Protein AF-A0A1N7F2N9-F1 (afdb_monomer_lite)

Sequence (317 aa):
MFDFFKKKSVCADMELYQKIQTDGLEYTAAKLAFSLIQKDLRDYEMAYLFVLQELDGASYGDEKSRDFVKNSGIDYSEYGGAMINDMPDEVERASLFLIKLSMGLQPLQDLIANLRLLILNEIMIFYKIGKYKSRTLDKDGLLDNIEPLSILNIVEIVQPWSFSSIFDNLNKITEKLPKNYNALMPILYATRFTYAGLYNQGRIGWDLYNSVYKDHFMPVMINIGNRISRTEQVYFQEKSNDLALEFLKECDPLINKSVVTAMVLSAKNKFSLQEAIGEDLIVTSYLSVCYYARFGYSGTENTSSVRDNFIKMLKVI

Foldseek 3Di:
DDDPDDPDPDFQQNVLVVCCVQQPLLLSLLVLLVVLCVPQVVDLVLLVLLLLAQLCVLCPPDPVSVVLSVQQQDDCVSRNVSPDPDDDVSSVVSVVVLVVVLNRGPPPVVSSSSSSSSNSVSSCLFSCHGPSPDDPDDPDDDDPDDPPPPPVVLPPDDDADDLVRVQVSLVVDQVVDDPDLLVQQLSLLLNLLSLLLCQLLVNDALVVSVCSVPVPNVVSLVVVPVVDDPVVSVVSNVVSNVSNQVVVCVNGVLDDPQLSVLSNLCSVVRHHNDVLVDPVDRPVDSCVSSSCSVRPDRDDDDRPVSNVVVVVSVVVD

Organism: NCBI:txid1122245

pLDDT: mean 70.8, std 20.94, range [28.36, 96.75]

Structure (mmCIF, N/CA/C/O backbone):
data_AF-A0A1N7F2N9-F1
#
_entry.id   AF-A0A1N7F2N9-F1
#
loop_
_atom_site.group_PDB
_atom_site.id
_atom_site.type_symbol
_atom_site.label_atom_id
_atom_site.label_alt_id
_atom_site.label_comp_id
_atom_site.label_asym_id
_atom_site.label_entity_id
_atom_site.label_seq_id
_atom_site.pdbx_PDB_ins_code
_atom_site.Cartn_x
_atom_site.Cartn_y
_atom_site.Cartn_z
_atom_site.occupancy
_atom_site.B_iso_or_equiv
_atom_site.auth_seq_id
_atom_site.auth_comp_id
_atom_site.auth_asym_id
_atom_site.auth_atom_id
_atom_site.pdbx_PDB_model_num
ATOM 1 N N . MET A 1 1 ? 41.106 32.339 -10.275 1.00 38.75 1 MET A N 1
ATOM 2 C CA . MET A 1 1 ? 39.708 32.808 -10.227 1.00 38.75 1 MET A CA 1
ATOM 3 C C . MET A 1 1 ? 38.981 32.176 -11.398 1.00 38.75 1 MET A C 1
ATOM 5 O O . MET A 1 1 ? 39.073 32.750 -12.458 1.00 38.75 1 MET A O 1
ATOM 9 N N . PHE A 1 2 ? 38.389 30.989 -11.235 1.00 40.66 2 PHE A N 1
ATOM 10 C CA . PHE A 1 2 ? 37.324 30.436 -12.093 1.00 40.66 2 PHE A CA 1
ATOM 11 C C . PHE A 1 2 ? 36.795 29.174 -11.401 1.00 40.66 2 PHE A C 1
ATOM 13 O O . PHE A 1 2 ? 37.243 28.066 -11.684 1.00 40.66 2 PHE A O 1
ATOM 20 N N . ASP A 1 3 ? 35.882 29.362 -10.447 1.00 34.34 3 ASP A N 1
ATOM 21 C CA . ASP A 1 3 ? 35.057 28.258 -9.965 1.00 34.34 3 ASP A CA 1
ATOM 22 C C . ASP A 1 3 ? 34.000 27.958 -11.028 1.00 34.34 3 ASP A C 1
ATOM 24 O O . ASP A 1 3 ? 33.110 28.760 -11.322 1.00 34.34 3 ASP A O 1
ATOM 28 N N . PHE A 1 4 ? 34.158 26.791 -11.644 1.00 38.00 4 PHE A N 1
ATOM 29 C CA . PHE A 1 4 ? 33.204 26.173 -12.547 1.00 38.00 4 PHE A CA 1
ATOM 30 C C . PHE A 1 4 ? 31.910 25.885 -11.780 1.00 38.00 4 PHE A C 1
ATOM 32 O O . PHE A 1 4 ? 31.799 24.895 -11.056 1.00 38.00 4 PHE A O 1
ATOM 39 N N . PHE A 1 5 ? 30.904 26.737 -11.961 1.00 44.88 5 PHE A N 1
ATOM 40 C CA . PHE A 1 5 ? 29.541 26.442 -11.540 1.00 44.88 5 PHE A CA 1
ATOM 41 C C . PHE A 1 5 ? 29.075 25.142 -12.214 1.00 44.88 5 PHE A C 1
ATOM 43 O O . PHE A 1 5 ? 28.808 25.103 -13.417 1.00 44.88 5 PHE A O 1
ATOM 50 N N . LYS A 1 6 ? 28.982 24.063 -11.427 1.00 40.97 6 LYS A N 1
ATOM 51 C CA . LYS A 1 6 ? 28.325 22.806 -11.805 1.00 40.97 6 LYS A CA 1
ATOM 52 C C . LYS A 1 6 ? 26.899 23.126 -12.270 1.00 40.97 6 LYS A C 1
ATOM 54 O O . LYS A 1 6 ? 26.036 23.436 -11.450 1.00 40.97 6 LYS A O 1
ATOM 59 N N . LYS A 1 7 ? 26.639 23.053 -13.580 1.00 44.19 7 LYS A N 1
ATOM 60 C CA . LYS A 1 7 ? 25.276 23.040 -14.133 1.00 44.19 7 LYS A CA 1
ATOM 61 C C . LYS A 1 7 ? 24.516 21.895 -13.455 1.00 44.19 7 LYS A C 1
ATOM 63 O O . LYS A 1 7 ? 24.899 20.738 -13.611 1.00 44.19 7 LYS A O 1
ATOM 68 N N . LYS A 1 8 ? 23.450 22.206 -12.708 1.00 50.34 8 LYS A N 1
ATOM 69 C CA . LYS A 1 8 ? 22.442 21.209 -12.317 1.00 50.34 8 LYS A CA 1
ATOM 70 C C . LYS A 1 8 ? 21.989 20.526 -13.610 1.00 50.34 8 LYS A C 1
ATOM 72 O O . LYS A 1 8 ? 21.541 21.210 -14.524 1.00 50.34 8 LYS A O 1
ATOM 77 N N . SER A 1 9 ? 22.183 19.217 -13.708 1.00 55.56 9 SER A N 1
ATOM 78 C CA . SER A 1 9 ? 21.676 18.405 -14.813 1.00 55.56 9 SER A CA 1
ATOM 79 C C . SER A 1 9 ? 20.151 18.549 -14.852 1.00 55.56 9 SER A C 1
ATOM 81 O O . SER A 1 9 ? 19.468 18.011 -13.984 1.00 55.56 9 SER A O 1
ATOM 83 N N . VAL A 1 10 ? 19.636 19.324 -15.806 1.00 71.00 10 VAL A N 1
ATOM 84 C CA . VAL A 1 10 ? 18.197 19.521 -16.021 1.00 71.00 10 VAL A CA 1
ATOM 85 C C . VAL A 1 10 ? 17.694 18.330 -16.839 1.00 71.00 10 VAL A C 1
ATOM 87 O O . VAL A 1 10 ? 18.183 18.122 -17.948 1.00 71.00 10 VAL A O 1
ATOM 90 N N . CYS A 1 11 ? 16.785 17.525 -16.285 1.00 81.12 11 CYS A N 1
ATOM 91 C CA . CYS A 1 11 ? 16.135 16.435 -17.016 1.00 81.12 11 CYS A CA 1
ATOM 92 C C . CYS A 1 11 ? 14.954 16.945 -17.857 1.00 81.12 11 CYS A C 1
ATOM 94 O O . CYS A 1 11 ? 14.506 18.076 -17.676 1.00 81.12 11 CYS A O 1
ATOM 96 N N . ALA A 1 12 ? 14.467 16.133 -18.799 1.00 84.19 12 ALA A N 1
ATOM 97 C CA . ALA A 1 12 ? 13.428 16.544 -19.747 1.00 84.19 12 ALA A CA 1
ATOM 98 C C . ALA A 1 12 ? 12.045 16.706 -19.089 1.00 84.19 12 ALA A C 1
ATOM 100 O O . ALA A 1 12 ? 11.337 17.674 -19.360 1.00 84.19 12 ALA A O 1
ATOM 101 N N . ASP A 1 13 ? 11.680 15.792 -18.194 1.00 87.56 13 ASP A N 1
ATOM 102 C CA . ASP A 1 13 ? 10.440 15.836 -17.425 1.00 87.56 13 ASP A CA 1
ATOM 103 C C . ASP A 1 13 ? 10.687 16.514 -16.073 1.00 87.56 13 ASP A C 1
ATOM 105 O O . ASP A 1 13 ? 10.896 15.886 -15.029 1.00 87.56 13 ASP A O 1
ATOM 109 N N . MET A 1 14 ? 10.727 17.846 -16.118 1.00 87.06 14 MET A N 1
ATOM 110 C CA . MET A 1 14 ? 10.926 18.671 -14.929 1.00 87.06 14 MET A CA 1
ATOM 111 C C . MET A 1 14 ? 9.756 18.584 -13.948 1.00 87.06 14 MET A C 1
ATOM 113 O O . MET A 1 14 ? 9.974 18.770 -12.752 1.00 87.06 14 MET A O 1
ATOM 117 N N . GLU A 1 15 ? 8.544 18.286 -14.420 1.00 85.62 15 GLU A N 1
ATOM 118 C CA . GLU A 1 15 ? 7.369 18.153 -13.559 1.00 85.62 15 GLU A CA 1
ATOM 119 C C . GLU A 1 15 ? 7.463 16.880 -12.713 1.00 85.62 15 GLU A C 1
ATOM 121 O O . GLU A 1 15 ? 7.334 16.939 -11.488 1.00 85.62 15 GLU A O 1
ATOM 126 N N . LEU A 1 16 ? 7.762 15.736 -13.338 1.00 84.38 16 LEU A N 1
ATOM 127 C CA . LEU A 1 16 ? 7.990 14.483 -12.624 1.00 84.38 16 LEU A CA 1
ATOM 128 C C . LEU A 1 16 ? 9.173 14.603 -11.661 1.00 84.38 16 LEU A C 1
ATOM 130 O O . LEU A 1 16 ? 9.083 14.161 -10.517 1.00 84.38 16 LEU A O 1
ATOM 134 N N . TYR A 1 17 ? 10.264 15.241 -12.085 1.00 86.94 17 TYR A N 1
ATOM 135 C CA . TYR A 1 17 ? 11.413 15.463 -11.214 1.00 86.94 17 TYR A CA 1
ATOM 136 C C . TYR A 1 17 ? 11.061 16.318 -9.993 1.00 86.94 17 TYR A C 1
ATOM 138 O O . TYR A 1 17 ? 11.406 15.950 -8.871 1.00 86.94 17 TYR A O 1
ATOM 146 N N . GLN A 1 18 ? 10.338 17.427 -10.175 1.00 80.00 18 GLN A N 1
ATOM 147 C CA . GLN A 1 18 ? 9.876 18.254 -9.057 1.00 80.00 18 GLN A CA 1
ATOM 148 C C . GLN A 1 18 ? 8.923 17.490 -8.137 1.00 80.00 18 GLN A C 1
ATOM 150 O O . GLN A 1 18 ? 9.050 17.616 -6.920 1.00 80.00 18 GLN A O 1
ATOM 155 N N . LYS A 1 19 ? 8.033 16.653 -8.684 1.00 70.12 19 LYS A N 1
ATOM 156 C CA . LYS A 1 19 ? 7.171 15.772 -7.884 1.00 70.12 19 LYS A CA 1
ATOM 157 C C . LYS A 1 19 ? 7.990 14.795 -7.051 1.00 70.12 19 LYS A C 1
ATOM 159 O O . LYS A 1 19 ? 7.770 14.714 -5.856 1.00 70.12 19 LYS A O 1
ATOM 164 N N . ILE A 1 20 ? 9.010 14.156 -7.620 1.00 76.19 20 ILE A N 1
ATOM 165 C CA . ILE A 1 20 ? 9.899 13.260 -6.864 1.00 76.19 20 ILE A CA 1
ATOM 166 C C . ILE A 1 20 ? 10.646 14.005 -5.748 1.00 76.19 20 ILE A C 1
ATOM 168 O O . ILE A 1 20 ? 10.771 13.489 -4.640 1.00 76.19 20 ILE A O 1
ATOM 172 N N . GLN A 1 21 ? 11.139 15.218 -6.016 1.00 77.62 21 GLN A N 1
ATOM 173 C CA . GLN A 1 21 ? 11.810 16.039 -5.000 1.00 77.62 21 GLN A CA 1
ATOM 174 C C . GLN A 1 21 ? 10.861 16.486 -3.880 1.00 77.62 21 GLN A C 1
ATOM 176 O O . GLN A 1 21 ? 11.297 16.652 -2.743 1.00 77.62 21 GLN A O 1
ATOM 181 N N . THR A 1 22 ? 9.588 16.706 -4.207 1.00 60.66 22 THR A N 1
ATOM 182 C CA . THR A 1 22 ? 8.576 17.208 -3.269 1.00 60.66 22 THR A CA 1
ATOM 183 C C . THR A 1 22 ? 7.965 16.077 -2.450 1.00 60.66 22 THR A C 1
ATOM 185 O O . THR A 1 22 ? 7.847 16.204 -1.233 1.00 60.66 22 THR A O 1
ATOM 188 N N . ASP A 1 23 ? 7.628 14.973 -3.114 1.00 58.41 23 ASP A N 1
ATOM 189 C CA . ASP A 1 23 ? 6.851 13.868 -2.555 1.00 58.41 23 ASP A CA 1
ATOM 190 C C . ASP A 1 23 ? 7.697 12.718 -2.031 1.00 58.41 23 ASP A C 1
ATOM 192 O O . ASP A 1 23 ? 7.222 11.867 -1.281 1.00 58.41 23 ASP A O 1
ATOM 196 N N . GLY A 1 24 ? 8.970 12.696 -2.400 1.00 64.19 24 GLY A N 1
ATOM 197 C CA . GLY A 1 24 ? 9.837 11.570 -2.131 1.00 64.19 24 GLY A CA 1
ATOM 198 C C . GLY A 1 24 ? 9.693 10.475 -3.182 1.00 64.19 24 GLY A C 1
ATOM 199 O O . GLY A 1 24 ? 8.705 10.345 -3.921 1.00 64.19 24 GLY A O 1
ATOM 200 N N . LEU A 1 25 ? 10.752 9.681 -3.268 1.00 73.94 25 LEU A N 1
ATOM 201 C CA . LEU A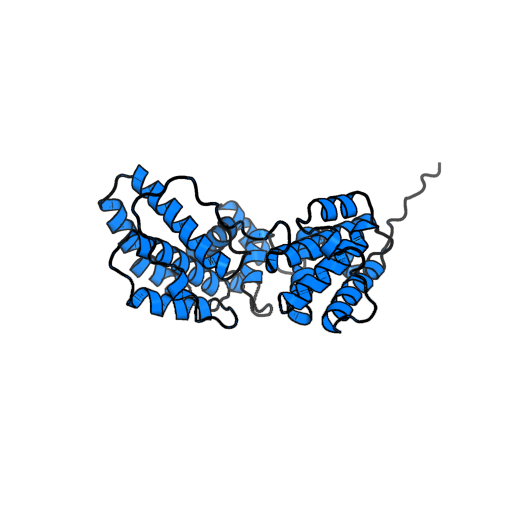 1 25 ? 10.923 8.694 -4.319 1.00 73.94 25 LEU A CA 1
ATOM 202 C C . LEU A 1 25 ? 9.986 7.500 -4.128 1.00 73.94 25 LEU A C 1
ATOM 204 O O . LEU A 1 25 ? 9.358 7.052 -5.082 1.00 73.94 25 LEU A O 1
ATOM 208 N N . GLU A 1 26 ? 9.860 7.028 -2.891 1.00 65.38 26 GLU A N 1
ATOM 209 C CA . GLU A 1 26 ? 9.034 5.891 -2.489 1.00 65.38 26 GLU A CA 1
ATOM 210 C C . GLU A 1 26 ? 7.553 6.168 -2.738 1.00 65.38 26 GLU A C 1
ATOM 212 O O . GLU A 1 26 ? 6.843 5.329 -3.293 1.00 65.38 26 GLU A O 1
ATOM 217 N N . TYR A 1 27 ? 7.097 7.375 -2.390 1.00 58.03 27 TYR A N 1
ATOM 218 C CA . TYR A 1 27 ? 5.740 7.812 -2.689 1.00 58.03 27 TYR A CA 1
ATOM 219 C C . TYR A 1 27 ? 5.519 7.809 -4.201 1.00 58.03 27 TYR A C 1
ATOM 221 O O . TYR A 1 27 ? 4.653 7.090 -4.698 1.00 58.03 27 TYR A O 1
ATOM 229 N N . THR A 1 28 ? 6.352 8.528 -4.954 1.00 71.56 28 THR A N 1
ATOM 230 C CA . THR A 1 28 ? 6.217 8.611 -6.415 1.00 71.56 28 THR A CA 1
ATOM 231 C C . THR A 1 28 ? 6.180 7.217 -7.054 1.00 71.56 28 THR A C 1
ATOM 233 O O . THR A 1 28 ? 5.300 6.942 -7.872 1.00 71.56 28 THR A O 1
ATOM 236 N N . ALA A 1 29 ? 7.065 6.311 -6.631 1.00 72.00 29 ALA A N 1
ATOM 237 C CA . ALA A 1 29 ? 7.113 4.933 -7.107 1.00 72.00 29 ALA A CA 1
ATOM 238 C C . ALA A 1 29 ? 5.794 4.183 -6.883 1.00 72.00 29 ALA A C 1
ATOM 240 O O . ALA A 1 29 ? 5.230 3.628 -7.823 1.00 72.00 29 ALA A O 1
ATOM 241 N N . ALA A 1 30 ? 5.250 4.226 -5.668 1.00 62.78 30 ALA A N 1
ATOM 242 C CA . ALA A 1 30 ? 3.990 3.567 -5.343 1.00 62.78 30 ALA A CA 1
ATOM 243 C C . ALA A 1 30 ? 2.798 4.121 -6.149 1.00 62.78 30 ALA A C 1
ATOM 245 O O . ALA A 1 30 ? 1.941 3.355 -6.593 1.00 62.78 30 ALA A O 1
ATOM 246 N N . LYS A 1 31 ? 2.755 5.433 -6.421 1.00 67.56 31 LYS A N 1
ATOM 247 C CA . LYS A 1 31 ? 1.702 6.038 -7.261 1.00 67.56 31 LYS A CA 1
ATOM 248 C C . LYS A 1 31 ? 1.765 5.542 -8.704 1.00 67.56 31 LYS A C 1
ATOM 250 O O . LYS A 1 31 ? 0.735 5.279 -9.325 1.00 67.56 31 LYS A O 1
ATOM 255 N N . LEU A 1 32 ? 2.976 5.436 -9.241 1.00 78.88 32 LEU A N 1
ATOM 256 C CA . LEU A 1 32 ? 3.215 4.964 -10.601 1.00 78.88 32 LEU A CA 1
ATOM 257 C C . LEU A 1 32 ? 2.914 3.465 -10.723 1.00 78.88 32 LEU A C 1
ATOM 259 O O . LEU A 1 32 ? 2.214 3.071 -11.653 1.00 78.88 32 LEU A O 1
ATOM 263 N N . ALA A 1 33 ? 3.338 2.661 -9.742 1.00 74.12 33 ALA A N 1
ATOM 264 C CA . ALA A 1 33 ? 2.981 1.248 -9.626 1.00 74.12 33 ALA A CA 1
ATOM 265 C C . ALA A 1 33 ? 1.461 1.052 -9.610 1.00 74.12 33 ALA A C 1
ATOM 267 O O . ALA A 1 33 ? 0.926 0.274 -10.395 1.00 74.12 33 ALA A O 1
ATOM 268 N N . PHE A 1 34 ? 0.740 1.823 -8.792 1.00 68.88 34 PHE A N 1
ATOM 269 C CA . PHE A 1 34 ? -0.719 1.764 -8.755 1.00 68.88 34 PHE A CA 1
ATOM 270 C C . PHE A 1 34 ? -1.358 2.118 -10.105 1.00 68.88 34 PHE A C 1
ATOM 272 O O . PHE A 1 34 ? -2.299 1.453 -10.537 1.00 68.88 34 PHE A O 1
ATOM 279 N N . SER A 1 35 ? -0.833 3.127 -10.812 1.00 73.50 35 SER A N 1
ATOM 280 C CA . SER A 1 35 ? -1.315 3.455 -12.160 1.00 73.50 35 SER A CA 1
ATOM 281 C C . SER A 1 35 ? -1.116 2.299 -13.143 1.00 73.50 35 SER A C 1
ATOM 283 O O . SER A 1 35 ? -1.985 2.097 -13.988 1.00 73.50 35 SER A O 1
ATOM 285 N N . LEU A 1 36 ? 0.002 1.572 -13.063 1.00 76.44 36 LEU A N 1
ATOM 286 C CA . LEU A 1 36 ? 0.259 0.399 -13.905 1.00 76.44 36 LEU A CA 1
ATOM 287 C C . LEU A 1 36 ? -0.709 -0.742 -13.579 1.00 76.44 36 LEU A C 1
ATOM 289 O O . LEU A 1 36 ? -1.327 -1.291 -14.486 1.00 76.44 36 LEU A O 1
ATOM 293 N N . ILE A 1 37 ? -0.915 -1.028 -12.291 1.00 77.12 37 ILE A N 1
ATOM 294 C CA . ILE A 1 37 ? -1.843 -2.064 -11.806 1.00 77.12 37 ILE A CA 1
ATOM 295 C C . ILE A 1 37 ? -3.273 -1.811 -12.301 1.00 77.12 37 ILE A C 1
ATOM 297 O O . ILE A 1 37 ? -3.946 -2.716 -12.782 1.00 77.12 37 ILE A O 1
ATOM 301 N N . GLN A 1 38 ? -3.751 -0.569 -12.228 1.00 72.44 38 GLN A N 1
ATOM 302 C CA . GLN A 1 38 ? -5.121 -0.240 -12.638 1.00 72.44 38 GLN A CA 1
ATOM 303 C C . GLN A 1 38 ? -5.333 -0.302 -14.158 1.00 72.44 38 GLN A C 1
ATOM 305 O O . GLN A 1 38 ? -6.433 -0.608 -14.633 1.00 72.44 38 GLN A O 1
ATOM 310 N N . LYS A 1 39 ? -4.306 0.036 -14.940 1.00 75.75 39 LYS A N 1
ATOM 311 C CA . LYS A 1 39 ? -4.441 0.196 -16.392 1.00 75.75 39 LYS A CA 1
ATOM 312 C C . LYS A 1 39 ? -4.116 -1.076 -17.153 1.00 75.75 39 LYS A C 1
ATOM 314 O O . LYS A 1 39 ? -4.939 -1.487 -17.966 1.00 75.75 39 LYS A O 1
ATOM 319 N N . ASP A 1 40 ? -2.970 -1.671 -16.852 1.00 82.69 40 ASP A N 1
ATOM 320 C CA . ASP A 1 40 ? -2.340 -2.683 -17.694 1.00 82.69 40 ASP A CA 1
ATOM 321 C C . ASP A 1 40 ? -2.108 -3.994 -16.926 1.00 82.69 40 ASP A C 1
ATOM 323 O O . ASP A 1 40 ? -2.409 -5.066 -17.432 1.00 82.69 40 ASP A O 1
ATOM 327 N N . LEU A 1 41 ? -1.680 -3.929 -15.662 1.00 84.19 41 LEU A N 1
ATOM 328 C CA . LEU A 1 41 ? -1.341 -5.104 -14.849 1.00 84.19 41 LEU A CA 1
ATOM 329 C C . LEU A 1 41 ? -2.484 -5.462 -13.890 1.00 84.19 41 LEU A C 1
ATOM 331 O O . LEU A 1 41 ? -2.302 -5.398 -12.675 1.00 84.19 41 LEU A O 1
ATOM 335 N N . ARG A 1 42 ? -3.679 -5.754 -14.422 1.00 77.19 42 ARG A N 1
ATOM 336 C CA . ARG A 1 42 ? -4.926 -5.906 -13.635 1.00 77.19 42 ARG A CA 1
ATOM 337 C C . ARG A 1 42 ? -5.091 -7.245 -12.925 1.00 77.19 42 ARG A C 1
ATOM 339 O O . ARG A 1 42 ? -5.908 -7.349 -12.010 1.00 77.19 42 ARG A O 1
ATOM 346 N N . ASP A 1 43 ? -4.354 -8.251 -13.362 1.00 74.38 43 ASP A N 1
ATOM 347 C CA . ASP A 1 43 ? -4.366 -9.583 -12.783 1.00 74.38 43 ASP A CA 1
ATOM 348 C C . ASP A 1 43 ? -2.943 -10.069 -12.494 1.00 74.38 43 ASP A C 1
ATOM 350 O O . ASP A 1 43 ? -1.941 -9.453 -12.874 1.00 74.38 43 ASP A O 1
ATOM 354 N N . TYR A 1 44 ? -2.880 -11.179 -11.760 1.00 84.00 44 TYR A N 1
ATOM 355 C CA . TYR A 1 44 ? -1.625 -11.779 -11.333 1.00 84.00 44 TYR A CA 1
ATOM 356 C C . TYR A 1 44 ? -0.760 -12.217 -12.517 1.00 84.00 44 TYR A C 1
ATOM 358 O O . TYR A 1 44 ? 0.456 -12.095 -12.436 1.00 84.00 44 TYR A O 1
ATOM 366 N N . GLU A 1 45 ? -1.360 -12.720 -13.598 1.00 87.19 45 GLU A N 1
ATOM 367 C CA . GLU A 1 45 ? -0.625 -13.263 -14.741 1.00 87.19 45 GLU A CA 1
ATOM 368 C C . GLU A 1 45 ? 0.138 -12.154 -15.468 1.00 87.19 45 GLU A C 1
ATOM 370 O O . GLU A 1 45 ? 1.359 -12.249 -15.617 1.00 87.19 45 GLU A O 1
ATOM 375 N N . MET A 1 46 ? -0.542 -11.053 -15.807 1.00 90.19 46 MET A N 1
ATOM 376 C CA . MET A 1 46 ? 0.096 -9.896 -16.445 1.00 90.19 46 MET A CA 1
ATOM 377 C C . MET A 1 46 ? 1.162 -9.275 -15.542 1.00 90.19 46 MET A C 1
ATOM 379 O O . MET A 1 46 ? 2.266 -8.962 -15.990 1.00 90.19 46 MET A O 1
ATOM 383 N N . ALA A 1 47 ? 0.863 -9.127 -14.249 1.00 88.12 47 ALA A N 1
ATOM 384 C CA . ALA A 1 47 ? 1.816 -8.580 -13.292 1.00 88.12 47 ALA A CA 1
ATOM 385 C C . ALA A 1 47 ? 3.048 -9.472 -13.112 1.00 88.12 47 ALA A C 1
ATOM 387 O O . ALA A 1 47 ? 4.162 -8.965 -12.996 1.00 88.12 47 ALA A O 1
ATOM 388 N N . TYR A 1 48 ? 2.867 -10.791 -13.097 1.00 93.81 48 TYR A N 1
ATOM 389 C CA . TYR A 1 48 ? 3.958 -11.741 -12.946 1.00 93.81 48 TYR A CA 1
ATOM 390 C C . TYR A 1 48 ? 4.853 -11.763 -14.188 1.00 93.81 48 TYR A C 1
ATOM 392 O O . TYR A 1 48 ? 6.064 -11.626 -14.037 1.00 93.81 48 TYR A O 1
ATOM 400 N N . LEU A 1 49 ? 4.290 -11.804 -15.403 1.00 94.06 49 LEU A N 1
ATOM 401 C CA . LEU A 1 49 ? 5.065 -11.689 -16.648 1.00 94.06 49 LEU A CA 1
ATOM 402 C C . LEU A 1 49 ? 5.871 -10.386 -16.703 1.00 94.06 49 LEU A C 1
ATOM 404 O O . LEU A 1 49 ? 7.068 -10.409 -16.991 1.00 94.06 49 LEU A O 1
ATOM 408 N N . PHE A 1 50 ? 5.241 -9.263 -16.351 1.00 96.00 50 PHE A N 1
ATOM 409 C CA . PHE A 1 50 ? 5.917 -7.973 -16.242 1.00 96.00 50 PHE A CA 1
ATOM 410 C C . PHE A 1 50 ? 7.073 -8.004 -15.229 1.00 96.00 50 PHE A C 1
ATOM 412 O O . PHE A 1 50 ? 8.170 -7.529 -15.521 1.00 96.00 50 PHE A O 1
ATOM 419 N N . VAL A 1 51 ? 6.859 -8.597 -14.048 1.00 96.75 51 VAL A N 1
ATOM 420 C CA . VAL A 1 51 ? 7.906 -8.731 -13.024 1.00 96.75 51 VAL A CA 1
ATOM 421 C C . VAL A 1 51 ? 9.080 -9.558 -13.540 1.00 96.75 51 VAL A C 1
ATOM 423 O O . VAL A 1 51 ? 10.221 -9.155 -13.329 1.00 96.75 51 VAL A O 1
ATOM 426 N N . LEU A 1 52 ? 8.834 -10.679 -14.224 1.00 96.19 52 LEU A N 1
ATOM 427 C CA . LEU A 1 52 ? 9.907 -11.505 -14.783 1.00 96.19 52 LEU A CA 1
ATOM 428 C C . LEU A 1 52 ? 10.752 -10.712 -15.789 1.00 96.19 52 LEU A C 1
ATOM 430 O O . LEU A 1 52 ? 11.976 -10.739 -15.701 1.00 96.19 52 LEU A O 1
ATOM 434 N N . GLN A 1 53 ? 10.126 -9.936 -16.679 1.00 94.38 53 GLN A N 1
ATOM 435 C CA . GLN A 1 53 ? 10.861 -9.087 -17.623 1.00 94.38 53 GLN A CA 1
ATOM 436 C C . GLN A 1 53 ? 11.711 -8.020 -16.939 1.00 94.38 53 GLN A C 1
ATOM 438 O O . GLN A 1 53 ? 12.878 -7.830 -17.283 1.00 94.38 53 GLN A O 1
ATOM 443 N N . GLU A 1 54 ? 11.138 -7.315 -15.966 1.00 95.75 54 GLU A N 1
ATOM 444 C CA . GLU A 1 54 ? 11.866 -6.261 -15.269 1.00 95.75 54 GLU A CA 1
ATOM 445 C C . GLU A 1 54 ? 13.000 -6.835 -14.407 1.00 95.75 54 GLU A C 1
ATOM 447 O O . GLU A 1 54 ? 14.040 -6.190 -14.278 1.00 95.75 54 GLU A O 1
ATOM 452 N N . LEU A 1 55 ? 12.856 -8.054 -13.868 1.00 96.69 55 LEU A N 1
ATOM 453 C CA . LEU A 1 55 ? 13.943 -8.763 -13.185 1.00 96.69 55 LEU A CA 1
ATOM 454 C C . LEU A 1 55 ? 15.044 -9.212 -14.152 1.00 96.69 55 LEU A C 1
ATOM 456 O O . LEU A 1 55 ? 16.219 -9.048 -13.823 1.00 96.69 55 LEU A O 1
ATOM 460 N N . ASP A 1 56 ? 14.689 -9.717 -15.336 1.00 95.31 56 ASP A N 1
ATOM 461 C CA . ASP A 1 56 ? 15.647 -10.065 -16.394 1.00 95.31 56 ASP A CA 1
ATOM 462 C C . ASP A 1 56 ? 16.473 -8.836 -16.785 1.00 95.31 56 ASP A C 1
ATOM 464 O O . ASP A 1 56 ? 17.698 -8.836 -16.666 1.00 95.31 56 ASP A O 1
ATOM 468 N N . GLY A 1 57 ? 15.807 -7.723 -17.105 1.00 92.81 57 GLY A N 1
ATOM 469 C CA . GLY A 1 57 ? 16.466 -6.455 -17.414 1.00 92.81 57 GLY A CA 1
ATOM 470 C C . GLY A 1 57 ? 17.323 -5.923 -16.257 1.00 92.81 57 GLY A C 1
ATOM 471 O O . GLY A 1 57 ? 18.476 -5.534 -16.461 1.00 92.81 57 GLY A O 1
ATOM 472 N N . ALA A 1 58 ? 16.803 -5.945 -15.025 1.00 94.44 58 ALA A N 1
ATOM 473 C CA . ALA A 1 58 ? 17.531 -5.503 -13.833 1.00 94.44 58 ALA A CA 1
ATOM 474 C C . ALA A 1 58 ? 18.748 -6.387 -13.509 1.00 94.44 58 ALA A C 1
ATOM 476 O O . ALA A 1 58 ? 19.709 -5.900 -12.904 1.00 94.44 58 ALA A O 1
ATOM 477 N N . SER A 1 59 ? 18.760 -7.652 -13.945 1.00 95.44 59 SER A N 1
ATOM 478 C CA . SER A 1 59 ? 19.893 -8.565 -13.749 1.00 95.44 59 SER A CA 1
ATOM 479 C C . SER A 1 59 ? 21.153 -8.134 -14.518 1.00 95.44 59 SER A C 1
ATOM 481 O O . SER A 1 59 ? 22.272 -8.421 -14.087 1.00 95.44 59 SER A O 1
ATOM 483 N N . TYR A 1 60 ? 20.983 -7.357 -15.594 1.00 92.00 60 TYR A N 1
ATOM 484 C CA . TYR A 1 60 ? 22.064 -6.722 -16.358 1.00 92.00 60 TYR A CA 1
ATOM 485 C C . TYR A 1 60 ? 22.357 -5.278 -15.915 1.00 92.00 60 TYR A C 1
ATOM 487 O O . TYR A 1 60 ? 23.248 -4.630 -16.468 1.00 92.00 60 TYR A O 1
ATOM 495 N N . GLY A 1 61 ? 21.612 -4.765 -14.931 1.00 90.12 61 GLY A N 1
ATOM 496 C CA . GLY A 1 61 ? 21.709 -3.396 -14.431 1.00 90.12 61 GLY A CA 1
ATOM 497 C C . GLY A 1 61 ? 22.919 -3.143 -13.530 1.00 90.12 61 GLY A C 1
ATOM 498 O O . GLY A 1 61 ? 23.898 -3.891 -13.521 1.00 90.12 61 GLY A O 1
ATOM 499 N N . ASP A 1 62 ? 22.854 -2.064 -12.751 1.00 92.12 62 ASP A N 1
ATOM 500 C CA . ASP A 1 62 ? 23.877 -1.701 -11.767 1.00 92.12 62 ASP A CA 1
ATOM 501 C C . ASP A 1 62 ? 23.914 -2.665 -10.561 1.00 92.12 62 ASP A C 1
ATOM 503 O O . ASP A 1 62 ? 23.142 -3.619 -10.463 1.00 92.12 62 ASP A O 1
ATOM 507 N N . GLU A 1 63 ? 24.852 -2.448 -9.633 1.00 95.38 63 GLU A N 1
ATOM 508 C CA . GLU A 1 63 ? 24.998 -3.298 -8.441 1.00 95.38 63 GLU A CA 1
ATOM 509 C C . GLU A 1 63 ? 23.699 -3.386 -7.630 1.00 95.38 63 GLU A C 1
ATOM 511 O O . GLU A 1 63 ? 23.277 -4.485 -7.274 1.00 95.38 63 GLU A O 1
ATOM 516 N N . LYS A 1 64 ? 23.011 -2.254 -7.438 1.00 93.06 64 LYS A N 1
ATOM 517 C CA . LYS A 1 64 ? 21.737 -2.197 -6.713 1.00 93.06 64 LYS A CA 1
ATOM 518 C C . LYS A 1 64 ? 20.640 -3.005 -7.398 1.00 93.06 64 LYS A C 1
ATOM 520 O O . LYS A 1 64 ? 19.914 -3.728 -6.721 1.00 93.06 64 LYS A O 1
ATOM 525 N N . SER A 1 65 ? 20.524 -2.902 -8.720 1.00 94.44 65 SER A N 1
ATOM 526 C CA . SER A 1 65 ? 19.540 -3.654 -9.506 1.00 94.44 65 SER A CA 1
ATOM 527 C C . SER A 1 65 ? 19.791 -5.153 -9.400 1.00 94.44 65 SER A C 1
ATOM 529 O O . SER A 1 65 ? 18.877 -5.918 -9.094 1.00 94.44 65 SER A O 1
ATOM 531 N N . ARG A 1 66 ? 21.051 -5.580 -9.535 1.00 96.06 66 ARG A N 1
ATOM 532 C CA . ARG A 1 66 ? 21.423 -6.992 -9.378 1.00 96.06 66 ARG A CA 1
ATOM 533 C C . ARG A 1 66 ? 21.170 -7.503 -7.966 1.00 96.06 66 ARG A C 1
ATOM 535 O O . ARG A 1 66 ? 20.716 -8.633 -7.799 1.00 96.06 66 ARG A O 1
ATOM 542 N N . ASP A 1 67 ? 21.438 -6.693 -6.950 1.00 95.50 67 ASP A N 1
ATOM 543 C CA . ASP A 1 67 ? 21.171 -7.068 -5.564 1.00 95.50 67 ASP A CA 1
ATOM 544 C C . ASP A 1 67 ? 19.673 -7.128 -5.262 1.00 95.50 67 ASP A C 1
ATOM 546 O O . ASP A 1 67 ? 19.235 -8.027 -4.542 1.00 95.50 67 ASP A O 1
ATOM 550 N N . PHE A 1 68 ? 18.862 -6.253 -5.858 1.00 94.62 68 PHE A N 1
ATOM 551 C CA . PHE A 1 68 ? 17.407 -6.371 -5.803 1.00 94.62 68 PHE A CA 1
ATOM 552 C C . PHE A 1 68 ? 16.934 -7.702 -6.402 1.00 94.62 68 PHE A C 1
ATOM 554 O O . PHE A 1 68 ? 16.167 -8.418 -5.758 1.00 94.62 68 PHE A O 1
ATOM 561 N N . VAL A 1 69 ? 17.436 -8.065 -7.588 1.00 96.62 69 VAL A N 1
ATOM 562 C CA . VAL A 1 69 ? 17.083 -9.312 -8.286 1.00 96.62 69 VAL A CA 1
ATOM 563 C C . VAL A 1 69 ? 17.457 -10.545 -7.461 1.00 96.62 69 VAL A C 1
ATOM 565 O O . VAL A 1 69 ? 16.614 -11.419 -7.260 1.00 96.62 69 VAL A O 1
ATOM 568 N N . LYS A 1 70 ? 18.671 -10.600 -6.896 1.00 94.00 70 LYS A N 1
ATOM 569 C CA . LYS A 1 70 ? 19.102 -11.705 -6.012 1.00 94.00 70 LYS A CA 1
ATOM 570 C C . LYS A 1 70 ? 18.191 -11.879 -4.797 1.00 94.00 70 LYS A C 1
ATOM 572 O O . LYS A 1 70 ? 17.960 -12.996 -4.350 1.00 94.00 70 LYS A O 1
ATOM 577 N N . ASN A 1 71 ? 17.681 -10.772 -4.261 1.00 92.19 71 ASN A N 1
ATOM 578 C CA . ASN A 1 71 ? 16.805 -10.762 -3.092 1.00 92.19 71 ASN A CA 1
ATOM 579 C C . ASN A 1 71 ? 15.312 -10.772 -3.461 1.00 92.19 71 ASN A C 1
ATOM 581 O O . ASN A 1 71 ? 14.472 -10.614 -2.577 1.00 92.19 71 ASN A O 1
ATOM 585 N N . SER A 1 72 ? 14.964 -10.938 -4.742 1.00 93.19 72 SER A N 1
ATOM 586 C CA . SER A 1 72 ? 13.580 -10.886 -5.230 1.00 93.19 72 SER A CA 1
ATOM 587 C C . SER A 1 72 ? 12.735 -12.064 -4.754 1.00 93.19 72 SER A C 1
ATOM 589 O O . SER A 1 72 ? 11.517 -11.932 -4.677 1.00 93.19 72 SER A O 1
ATOM 591 N N . GLY A 1 73 ? 13.366 -13.193 -4.412 1.00 92.69 73 GLY A N 1
ATOM 592 C CA . GLY A 1 73 ? 12.690 -14.445 -4.070 1.00 92.69 73 GLY A CA 1
ATOM 593 C C . GLY A 1 73 ? 12.087 -15.178 -5.274 1.00 92.69 73 GLY A C 1
ATOM 594 O O . GLY A 1 73 ? 11.183 -15.986 -5.075 1.00 92.69 73 GLY A O 1
ATOM 595 N N . ILE A 1 74 ? 12.544 -14.871 -6.493 1.00 92.94 74 ILE A N 1
ATOM 596 C CA . ILE A 1 74 ? 12.212 -15.576 -7.740 1.00 92.94 74 ILE A CA 1
ATOM 597 C C . ILE A 1 74 ? 13.490 -16.235 -8.274 1.00 92.94 74 ILE A C 1
ATOM 599 O O . ILE A 1 74 ? 14.553 -15.608 -8.252 1.00 92.94 74 ILE A O 1
ATOM 603 N N . ASP A 1 75 ? 13.407 -17.492 -8.713 1.00 93.19 75 ASP A N 1
ATOM 604 C CA . ASP A 1 75 ? 14.568 -18.223 -9.226 1.00 93.19 75 ASP A CA 1
ATOM 605 C C . ASP A 1 75 ? 15.002 -17.693 -10.605 1.00 93.19 75 ASP A C 1
ATOM 607 O O . ASP A 1 75 ? 14.172 -17.281 -11.414 1.00 93.19 75 ASP A O 1
ATOM 611 N N . TYR A 1 76 ? 16.310 -17.714 -10.898 1.00 93.56 76 TYR A N 1
ATOM 612 C CA . TYR A 1 76 ? 16.836 -17.275 -12.201 1.00 93.56 76 TYR A CA 1
ATOM 613 C C . TYR A 1 76 ? 16.222 -18.043 -13.373 1.00 93.56 76 TYR A C 1
ATOM 615 O O . TYR A 1 76 ? 16.009 -17.463 -14.432 1.00 93.56 76 TYR A O 1
ATOM 623 N N . SER A 1 77 ? 15.893 -19.322 -13.188 1.00 94.06 77 SER A N 1
ATOM 624 C CA . SER A 1 77 ? 15.234 -20.127 -14.220 1.00 94.06 77 SER A CA 1
ATOM 625 C C . SER A 1 77 ? 13.837 -19.627 -14.606 1.00 94.06 77 SER A C 1
ATOM 627 O O . SER A 1 77 ? 13.368 -19.962 -15.690 1.00 94.06 77 SER A O 1
ATOM 629 N N . GLU A 1 78 ? 13.185 -18.826 -13.756 1.00 92.31 78 GLU A N 1
ATOM 630 C CA . GLU A 1 78 ? 11.867 -18.252 -14.039 1.00 92.31 78 GLU A CA 1
ATOM 631 C C . GLU A 1 78 ? 11.968 -16.964 -14.869 1.00 92.31 78 GLU A C 1
ATOM 633 O O . GLU A 1 78 ? 11.129 -16.738 -15.736 1.00 92.31 78 GLU A O 1
ATOM 638 N N . TYR A 1 79 ? 12.968 -16.110 -14.612 1.00 94.31 79 TYR A N 1
ATOM 639 C CA . TYR A 1 79 ? 13.069 -14.796 -15.265 1.00 94.31 79 TYR A CA 1
ATOM 640 C C . TYR A 1 79 ? 14.172 -14.688 -16.324 1.00 94.31 79 TYR A C 1
ATOM 642 O O . TYR A 1 79 ? 14.127 -13.776 -17.143 1.00 94.31 79 TYR A O 1
ATOM 650 N N . GLY A 1 80 ? 15.166 -15.578 -16.334 1.00 91.94 80 GLY A N 1
ATOM 651 C CA . GLY A 1 80 ? 16.279 -15.515 -17.278 1.00 91.94 80 GLY A CA 1
ATOM 652 C C . GLY A 1 80 ? 15.804 -15.699 -18.719 1.00 91.94 80 GLY A C 1
ATOM 653 O O . GLY A 1 80 ? 15.363 -16.783 -19.096 1.00 91.94 80 GLY A O 1
ATOM 654 N N . GLY A 1 81 ? 15.908 -14.645 -19.532 1.00 88.25 81 GLY A N 1
ATOM 655 C CA . GLY A 1 81 ? 15.388 -14.638 -20.901 1.00 88.25 81 GLY A CA 1
ATOM 656 C C . GLY A 1 81 ? 13.876 -14.407 -21.005 1.00 88.25 81 GLY A C 1
ATOM 657 O O . GLY A 1 81 ? 13.300 -14.660 -22.063 1.00 88.25 81 GLY A O 1
ATOM 658 N N . ALA A 1 82 ? 13.221 -13.926 -19.942 1.00 87.31 82 ALA A N 1
ATOM 659 C CA . ALA A 1 82 ? 11.801 -13.562 -19.961 1.00 87.31 82 ALA A CA 1
ATOM 660 C C . ALA A 1 82 ? 11.502 -12.357 -20.871 1.00 87.31 82 ALA A C 1
ATOM 662 O O . ALA A 1 82 ? 10.346 -12.111 -21.232 1.00 87.31 82 ALA A O 1
ATOM 663 N N . MET A 1 83 ? 12.527 -11.603 -21.271 1.00 76.25 83 MET A N 1
ATOM 664 C CA . MET A 1 83 ? 12.413 -10.520 -22.242 1.00 76.25 83 MET A CA 1
ATOM 665 C C . MET A 1 83 ? 12.197 -11.075 -23.672 1.00 76.25 83 MET A C 1
ATOM 667 O O . MET A 1 83 ? 13.112 -11.125 -24.492 1.00 76.25 83 MET A O 1
ATOM 671 N N . ILE A 1 84 ? 10.976 -11.539 -23.961 1.00 74.00 84 ILE A N 1
ATOM 672 C CA . ILE A 1 84 ? 10.562 -12.128 -25.248 1.00 74.00 84 ILE A CA 1
ATOM 673 C C . ILE A 1 84 ? 9.842 -11.119 -26.162 1.00 74.00 84 ILE A C 1
ATOM 675 O O . ILE A 1 84 ? 9.220 -10.171 -25.690 1.00 74.00 84 ILE A O 1
ATOM 679 N N . ASN A 1 85 ? 9.896 -11.358 -27.479 1.00 62.19 85 ASN A N 1
ATOM 680 C CA . ASN A 1 85 ? 9.317 -10.484 -28.516 1.00 62.19 85 ASN A CA 1
ATOM 681 C C . ASN A 1 85 ? 7.788 -10.607 -28.701 1.00 62.19 85 ASN A C 1
ATOM 683 O O . ASN A 1 85 ? 7.229 -9.819 -29.454 1.00 62.19 85 ASN A O 1
ATOM 687 N N . ASP A 1 86 ? 7.128 -11.585 -28.076 1.00 76.19 86 ASP A N 1
ATOM 688 C CA . ASP A 1 86 ? 5.692 -11.870 -28.255 1.00 76.19 86 ASP A CA 1
ATOM 689 C C . ASP A 1 86 ? 4.978 -11.817 -26.899 1.00 76.19 86 ASP A C 1
ATOM 691 O O . ASP A 1 86 ? 4.626 -12.836 -26.303 1.00 76.19 86 ASP A O 1
ATOM 695 N N . MET A 1 87 ? 4.905 -10.612 -26.338 1.00 80.06 87 MET A N 1
ATOM 696 C CA . MET A 1 87 ? 4.288 -10.363 -25.038 1.00 80.06 87 MET A CA 1
ATOM 697 C C . MET A 1 87 ? 2.843 -9.903 -25.187 1.00 80.06 87 MET A C 1
ATOM 699 O O . MET A 1 87 ? 2.521 -9.245 -26.174 1.00 80.06 87 MET A O 1
ATOM 703 N N . PRO A 1 88 ? 1.987 -10.178 -24.187 1.00 90.69 88 PRO A N 1
ATOM 704 C CA . PRO A 1 88 ? 0.675 -9.554 -24.123 1.00 90.69 88 PRO A CA 1
ATOM 705 C C . PRO A 1 88 ? 0.791 -8.028 -24.201 1.00 90.69 88 PRO A C 1
ATOM 707 O O . PRO A 1 88 ? 1.650 -7.433 -23.536 1.00 90.69 88 PRO A O 1
ATOM 710 N N . ASP A 1 89 ? -0.099 -7.395 -24.969 1.00 91.50 89 ASP A N 1
ATOM 711 C CA . ASP A 1 89 ? -0.092 -5.946 -25.196 1.00 91.50 89 ASP A CA 1
ATOM 712 C C . ASP A 1 89 ? -0.108 -5.151 -23.873 1.00 91.50 89 ASP A C 1
ATOM 714 O O . ASP A 1 89 ? 0.433 -4.050 -23.786 1.00 91.50 89 ASP A O 1
ATOM 718 N N . GLU A 1 90 ? -0.741 -5.685 -22.825 1.00 91.25 90 GLU A N 1
ATOM 719 C CA . GLU A 1 90 ? -0.746 -5.144 -21.461 1.00 91.25 90 GLU A CA 1
ATOM 720 C C . GLU A 1 90 ? 0.666 -4.987 -20.894 1.00 91.25 90 GLU A C 1
ATOM 722 O O . GLU A 1 90 ? 1.039 -3.914 -20.409 1.00 91.25 90 GLU A O 1
ATOM 727 N N . VAL A 1 91 ? 1.461 -6.054 -20.965 1.00 93.19 91 VAL A N 1
ATOM 728 C CA . VAL A 1 91 ? 2.825 -6.073 -20.436 1.00 93.19 91 VAL A CA 1
ATOM 729 C C . VAL A 1 91 ? 3.706 -5.145 -21.267 1.00 93.19 91 VAL A C 1
ATOM 731 O O . VAL A 1 91 ? 4.469 -4.360 -20.704 1.00 93.19 91 VAL A O 1
ATOM 734 N N . GLU A 1 92 ? 3.531 -5.136 -22.592 1.00 92.75 92 GLU A N 1
ATOM 735 C CA . GLU A 1 92 ? 4.243 -4.207 -23.471 1.00 92.75 92 GLU A CA 1
ATOM 736 C C . GLU A 1 92 ? 3.929 -2.740 -23.128 1.00 92.75 92 GLU A C 1
ATOM 738 O O . GLU A 1 92 ? 4.844 -1.923 -22.981 1.00 92.75 92 GLU A O 1
ATOM 743 N N . ARG A 1 93 ? 2.652 -2.384 -22.926 1.00 93.31 93 ARG A N 1
ATOM 744 C CA . ARG A 1 93 ? 2.253 -1.023 -22.522 1.00 93.31 93 ARG A CA 1
ATOM 745 C C . ARG A 1 93 ? 2.850 -0.621 -21.174 1.00 93.31 93 ARG A C 1
ATOM 747 O O . ARG A 1 93 ? 3.323 0.514 -21.045 1.00 93.31 93 ARG A O 1
ATOM 754 N N . ALA A 1 94 ? 2.873 -1.531 -20.201 1.00 93.94 94 ALA A N 1
ATOM 755 C CA . ALA A 1 94 ? 3.484 -1.294 -18.895 1.00 93.94 94 ALA A CA 1
ATOM 756 C C . ALA A 1 94 ? 5.004 -1.058 -19.002 1.00 93.94 94 ALA A C 1
ATOM 758 O O . ALA A 1 94 ? 5.535 -0.104 -18.421 1.00 93.94 94 ALA A O 1
ATOM 759 N N . SER A 1 95 ? 5.702 -1.854 -19.812 1.00 92.62 95 SER A N 1
ATOM 760 C CA . SER A 1 95 ? 7.136 -1.688 -20.078 1.00 92.62 95 SER A CA 1
ATOM 761 C C . SER A 1 95 ? 7.428 -0.374 -20.814 1.00 92.62 95 SER A C 1
ATOM 763 O O . SER A 1 95 ? 8.311 0.394 -20.416 1.00 92.62 95 SER A O 1
ATOM 765 N N . LEU A 1 96 ? 6.628 -0.027 -21.829 1.00 92.88 96 LEU A N 1
ATOM 766 C CA . LEU A 1 96 ? 6.727 1.251 -22.545 1.00 92.88 96 LEU A CA 1
ATOM 767 C C . LEU A 1 96 ? 6.500 2.457 -21.628 1.00 92.88 96 LEU A C 1
ATOM 769 O O . LEU A 1 96 ? 7.126 3.504 -21.820 1.00 92.88 96 LEU A O 1
ATOM 773 N N . PHE A 1 97 ? 5.629 2.332 -20.627 1.00 93.88 97 PHE A N 1
ATOM 774 C CA . PHE A 1 97 ? 5.437 3.367 -19.618 1.00 93.88 97 PHE A CA 1
ATOM 775 C C . PHE A 1 97 ? 6.721 3.617 -18.812 1.00 93.88 97 PHE A C 1
ATOM 777 O O . PHE A 1 97 ? 7.145 4.771 -18.693 1.00 93.88 97 PHE A O 1
ATOM 784 N N . LEU A 1 98 ? 7.393 2.565 -18.327 1.00 94.06 98 LEU A N 1
ATOM 785 C CA . LEU A 1 98 ? 8.664 2.706 -17.603 1.00 94.06 98 LEU A CA 1
ATOM 786 C C . LEU A 1 98 ? 9.798 3.243 -18.482 1.00 94.06 98 LEU A C 1
ATOM 788 O O . LEU A 1 98 ? 10.624 4.030 -18.007 1.00 94.06 98 LEU A O 1
ATOM 792 N N . ILE A 1 99 ? 9.827 2.876 -19.765 1.00 92.94 99 ILE A N 1
ATOM 793 C CA . ILE A 1 99 ? 10.791 3.418 -20.732 1.00 92.94 99 ILE A CA 1
ATOM 794 C C . ILE A 1 99 ? 10.580 4.926 -20.902 1.00 92.94 99 ILE A C 1
ATOM 796 O O . ILE A 1 99 ? 11.529 5.695 -20.744 1.00 92.94 99 ILE A O 1
ATOM 800 N N . LYS A 1 100 ? 9.343 5.373 -21.159 1.00 93.00 100 LYS A N 1
ATOM 801 C CA . LYS A 1 100 ? 9.018 6.804 -21.307 1.00 93.00 100 LYS A CA 1
ATOM 802 C C . LYS A 1 100 ? 9.370 7.597 -20.051 1.00 93.00 100 LYS A C 1
ATOM 804 O O . LYS A 1 100 ? 9.967 8.668 -20.150 1.00 93.00 100 LYS A O 1
ATOM 809 N N . LEU A 1 101 ? 9.064 7.042 -18.881 1.00 92.75 101 LEU A N 1
ATOM 810 C CA . LEU A 1 101 ? 9.425 7.633 -17.597 1.00 92.75 101 LEU A CA 1
ATOM 811 C C . LEU A 1 101 ? 10.946 7.772 -17.441 1.00 92.75 101 LEU A C 1
ATOM 813 O O . LEU A 1 101 ? 11.441 8.829 -17.050 1.00 92.75 101 LEU A O 1
ATOM 817 N N . SER A 1 102 ? 11.696 6.730 -17.800 1.00 93.38 102 SER A N 1
ATOM 818 C CA . SER A 1 102 ? 13.161 6.740 -17.749 1.00 93.38 102 SER A CA 1
ATOM 819 C C . SER A 1 102 ? 13.747 7.800 -18.679 1.00 93.38 102 SER A C 1
ATOM 821 O O . SER A 1 102 ? 14.647 8.536 -18.283 1.00 93.38 102 SER A O 1
ATOM 823 N N . MET A 1 103 ? 13.212 7.919 -19.899 1.00 91.94 103 MET A N 1
ATOM 824 C CA . MET A 1 103 ? 13.622 8.943 -20.864 1.00 91.94 103 MET A CA 1
ATOM 825 C C . MET A 1 103 ? 13.371 10.360 -20.337 1.00 91.94 103 MET A C 1
ATOM 827 O O . MET A 1 103 ? 14.238 11.219 -20.480 1.00 91.94 103 MET A O 1
ATOM 831 N N . GLY A 1 104 ? 12.229 10.596 -19.683 1.00 91.25 104 GLY A N 1
ATOM 832 C CA . GLY A 1 104 ? 11.906 11.890 -19.077 1.00 91.25 104 GLY A CA 1
ATOM 833 C C . GLY A 1 104 ? 12.909 12.322 -18.003 1.00 91.25 104 GLY A C 1
ATOM 834 O O . GLY A 1 104 ? 13.253 13.498 -17.902 1.00 91.25 104 GLY A O 1
ATOM 835 N N . LEU A 1 105 ? 13.447 11.375 -17.237 1.00 92.81 105 LEU A N 1
ATOM 836 C CA . LEU A 1 105 ? 14.367 11.657 -16.131 1.00 92.81 105 LEU A CA 1
ATOM 837 C C . LEU A 1 105 ? 15.850 11.652 -16.527 1.00 92.81 105 LEU A C 1
ATOM 839 O O . LEU A 1 105 ? 16.708 11.927 -15.684 1.00 92.81 105 LEU A O 1
ATOM 843 N N . GLN A 1 106 ? 16.193 11.378 -17.789 1.00 91.50 106 GLN A N 1
ATOM 844 C CA . GLN A 1 106 ? 17.588 11.449 -18.224 1.00 91.50 106 GLN A CA 1
ATOM 845 C C . GLN A 1 106 ? 18.163 12.861 -18.018 1.00 91.50 106 GLN A C 1
ATOM 847 O O . GLN A 1 106 ? 17.458 13.842 -18.251 1.00 91.50 106 GLN A O 1
ATOM 852 N N . PRO A 1 107 ? 19.441 12.989 -17.610 1.00 92.50 107 PRO A N 1
ATOM 853 C CA . PRO A 1 107 ? 20.455 11.936 -17.469 1.00 92.50 107 PRO A CA 1
ATOM 854 C C . PRO A 1 107 ? 20.599 11.368 -16.037 1.00 92.50 107 PRO A C 1
ATOM 856 O O . PRO A 1 107 ? 21.657 10.844 -15.694 1.00 92.50 107 PRO A O 1
ATOM 859 N N . LEU A 1 108 ? 19.579 11.476 -15.178 1.00 92.25 108 LEU A N 1
ATOM 860 C CA . LEU A 1 108 ? 19.648 11.109 -13.756 1.00 92.25 108 LEU A CA 1
ATOM 861 C C . LEU A 1 108 ? 19.572 9.581 -13.534 1.00 92.25 108 LEU A C 1
ATOM 863 O O . LEU A 1 108 ? 18.589 9.075 -13.000 1.00 92.25 108 LEU A O 1
ATOM 867 N N . GLN A 1 109 ? 20.607 8.839 -13.939 1.00 90.56 109 GLN A N 1
ATOM 868 C CA . GLN A 1 109 ? 20.601 7.364 -13.964 1.00 90.56 109 GLN A CA 1
ATOM 869 C C . GLN A 1 109 ? 20.297 6.719 -12.606 1.00 90.56 109 GLN A C 1
ATOM 871 O O . GLN A 1 109 ? 19.422 5.862 -12.530 1.00 90.56 109 GLN A O 1
ATOM 876 N N . ASP A 1 110 ? 20.933 7.180 -11.525 1.00 91.19 110 ASP A N 1
ATOM 877 C CA . ASP A 1 110 ? 20.675 6.646 -10.179 1.00 91.19 110 ASP A CA 1
ATOM 878 C C . ASP A 1 110 ? 19.213 6.846 -9.757 1.00 91.19 110 ASP A C 1
ATOM 880 O O . ASP A 1 110 ? 18.614 5.984 -9.115 1.00 91.19 110 ASP A O 1
ATOM 884 N N . LEU A 1 111 ? 18.624 7.990 -10.122 1.00 92.31 111 LEU A N 1
ATOM 885 C CA . LEU A 1 111 ? 17.227 8.289 -9.825 1.00 92.31 111 LEU A CA 1
ATOM 886 C C . LEU A 1 111 ? 16.296 7.359 -10.605 1.00 92.31 111 LEU A C 1
ATOM 888 O O . LEU A 1 111 ? 15.362 6.812 -10.025 1.00 92.31 111 LEU A O 1
ATOM 892 N N . ILE A 1 112 ? 16.576 7.164 -11.897 1.00 94.50 112 ILE A N 1
ATOM 893 C CA . ILE A 1 112 ? 15.826 6.266 -12.782 1.00 94.50 112 ILE A CA 1
ATOM 894 C C . ILE A 1 112 ? 15.868 4.834 -12.244 1.00 94.50 112 ILE A C 1
ATOM 896 O O . ILE A 1 112 ? 14.816 4.214 -12.091 1.00 94.50 112 ILE A O 1
ATOM 900 N N . ALA A 1 113 ? 17.061 4.324 -11.925 1.00 93.19 113 ALA A N 1
ATOM 901 C CA . ALA A 1 113 ? 17.248 2.967 -11.424 1.00 93.19 113 ALA A CA 1
ATOM 902 C C . ALA A 1 113 ? 16.478 2.748 -10.113 1.00 93.19 113 ALA A C 1
ATOM 904 O O . ALA A 1 113 ? 15.658 1.834 -10.025 1.00 93.19 113 ALA A O 1
ATOM 905 N N . ASN A 1 114 ? 16.654 3.633 -9.125 1.00 91.81 114 ASN A N 1
ATOM 906 C CA . ASN A 1 114 ? 15.952 3.509 -7.845 1.00 91.81 114 ASN A CA 1
ATOM 907 C C . ASN A 1 114 ? 14.426 3.600 -8.018 1.00 91.81 114 ASN A C 1
ATOM 909 O O . ASN A 1 114 ? 13.695 2.830 -7.398 1.00 91.81 114 ASN A O 1
ATOM 913 N N . LEU A 1 115 ? 13.935 4.510 -8.868 1.00 91.50 115 LEU A N 1
ATOM 914 C CA . LEU A 1 115 ? 12.501 4.663 -9.116 1.00 91.50 115 LEU A CA 1
ATOM 915 C C . LEU A 1 115 ? 11.898 3.397 -9.734 1.00 91.50 115 LEU A C 1
ATOM 917 O O . LEU A 1 115 ? 10.868 2.923 -9.261 1.00 91.50 115 LEU A O 1
ATOM 921 N N . ARG A 1 116 ? 12.546 2.819 -10.753 1.00 96.00 116 ARG A N 1
ATOM 922 C CA . ARG A 1 116 ? 12.077 1.582 -11.398 1.00 96.00 116 ARG A CA 1
ATOM 923 C C . ARG A 1 116 ? 12.052 0.404 -10.432 1.00 96.00 116 ARG A C 1
ATOM 925 O O . ARG A 1 116 ? 11.040 -0.285 -10.362 1.00 96.00 116 ARG A O 1
ATOM 932 N N . LEU A 1 117 ? 13.121 0.207 -9.655 1.00 94.12 117 LEU A N 1
ATOM 933 C CA . LEU A 1 117 ? 13.184 -0.877 -8.669 1.00 94.12 117 LEU A CA 1
ATOM 934 C C . LEU A 1 117 ? 12.100 -0.733 -7.596 1.00 94.12 117 LEU A C 1
ATOM 936 O O . LEU A 1 117 ? 11.498 -1.727 -7.197 1.00 94.12 117 LEU A O 1
ATOM 940 N N . LEU A 1 118 ? 11.812 0.494 -7.153 1.00 85.69 118 LEU A N 1
ATOM 941 C CA . LEU A 1 118 ? 10.729 0.741 -6.203 1.00 85.69 118 LEU A CA 1
ATOM 942 C C . LEU A 1 118 ? 9.353 0.473 -6.822 1.00 85.69 118 LEU A C 1
ATOM 944 O O . LEU A 1 118 ? 8.538 -0.184 -6.183 1.00 85.69 118 LEU A O 1
ATOM 948 N N . ILE A 1 119 ? 9.101 0.905 -8.064 1.00 89.88 119 ILE A N 1
ATOM 949 C CA . ILE A 1 119 ? 7.845 0.602 -8.775 1.00 89.88 119 ILE A CA 1
ATOM 950 C C . ILE A 1 119 ? 7.650 -0.914 -8.882 1.00 89.88 119 ILE A C 1
ATOM 952 O O . ILE A 1 119 ? 6.587 -1.427 -8.532 1.00 89.88 119 ILE A O 1
ATOM 956 N N . LEU A 1 120 ? 8.691 -1.631 -9.311 1.00 96.25 120 LEU A N 1
ATOM 957 C CA . LEU A 1 120 ? 8.686 -3.086 -9.415 1.00 96.25 120 LEU A CA 1
ATOM 958 C C . LEU A 1 120 ? 8.393 -3.745 -8.061 1.00 96.25 120 LEU A C 1
ATOM 960 O O . LEU A 1 120 ? 7.546 -4.630 -7.970 1.00 96.25 120 LEU A O 1
ATOM 964 N N . ASN A 1 121 ? 9.045 -3.283 -6.992 1.00 87.75 121 ASN A N 1
ATOM 965 C CA . ASN A 1 121 ? 8.838 -3.803 -5.646 1.00 87.75 121 ASN A CA 1
ATOM 966 C C . ASN A 1 121 ? 7.395 -3.611 -5.155 1.00 87.75 121 ASN A C 1
ATOM 968 O O . ASN A 1 121 ? 6.840 -4.523 -4.552 1.00 87.75 121 ASN A O 1
ATOM 972 N N . GLU A 1 122 ? 6.780 -2.457 -5.420 1.00 80.94 122 GLU A N 1
ATOM 973 C CA . GLU A 1 122 ? 5.383 -2.191 -5.051 1.00 80.94 122 GLU A CA 1
ATOM 974 C C . GLU A 1 122 ? 4.405 -3.101 -5.813 1.00 80.94 122 GLU A C 1
ATOM 976 O O . GLU A 1 122 ? 3.463 -3.625 -5.217 1.00 80.94 122 GLU A O 1
ATOM 981 N N . ILE A 1 123 ? 4.665 -3.381 -7.096 1.00 83.12 123 ILE A N 1
ATOM 982 C CA . ILE A 1 123 ? 3.888 -4.361 -7.877 1.00 83.12 123 ILE A CA 1
ATOM 983 C C . ILE A 1 123 ? 4.047 -5.768 -7.285 1.00 83.12 123 ILE A C 1
ATOM 985 O O . ILE A 1 123 ? 3.056 -6.472 -7.080 1.00 83.12 123 ILE A O 1
ATOM 989 N N . MET A 1 124 ? 5.278 -6.165 -6.943 1.00 87.69 124 MET A N 1
ATOM 990 C CA . MET A 1 124 ? 5.542 -7.455 -6.300 1.00 87.69 124 MET A CA 1
ATOM 991 C C . MET A 1 124 ? 4.844 -7.583 -4.939 1.00 87.69 124 MET A C 1
ATOM 993 O O . MET A 1 124 ? 4.343 -8.660 -4.622 1.00 87.69 124 MET A O 1
ATOM 997 N N . ILE A 1 125 ? 4.788 -6.511 -4.139 1.00 74.56 125 ILE A N 1
ATOM 998 C CA . ILE A 1 125 ? 4.049 -6.485 -2.867 1.00 74.56 125 ILE A CA 1
ATOM 999 C C . ILE A 1 125 ? 2.557 -6.699 -3.119 1.00 74.56 125 ILE A C 1
ATOM 1001 O O . ILE A 1 125 ? 1.957 -7.566 -2.484 1.00 74.56 125 ILE A O 1
ATOM 1005 N N . PHE A 1 126 ? 1.969 -5.927 -4.038 1.00 73.81 126 PHE A N 1
ATOM 1006 C CA . PHE A 1 126 ? 0.530 -5.955 -4.309 1.00 73.81 126 PHE A CA 1
ATOM 1007 C C . PHE A 1 126 ? 0.055 -7.356 -4.709 1.00 73.81 126 PHE A C 1
ATOM 1009 O O . PHE A 1 126 ? -0.933 -7.856 -4.174 1.00 73.81 126 PHE A O 1
ATOM 1016 N N . TYR A 1 127 ? 0.809 -8.024 -5.582 1.00 77.31 127 TYR A N 1
ATOM 1017 C CA . TYR A 1 127 ? 0.488 -9.367 -6.062 1.00 77.31 127 TYR A CA 1
ATOM 1018 C C . TYR A 1 127 ? 1.104 -10.504 -5.234 1.00 77.31 127 TYR A C 1
ATOM 1020 O O . TYR A 1 127 ? 0.966 -11.666 -5.609 1.00 77.31 127 TYR A O 1
ATOM 1028 N N . LYS A 1 128 ? 1.773 -10.209 -4.108 1.00 77.19 128 LYS A N 1
ATOM 1029 C CA . LYS A 1 128 ? 2.470 -11.207 -3.269 1.00 77.19 128 LYS A CA 1
ATOM 1030 C C . LYS A 1 128 ? 3.455 -12.082 -4.082 1.00 77.19 128 LYS A C 1
ATOM 1032 O O . LYS A 1 128 ? 3.516 -13.299 -3.916 1.00 77.19 128 LYS A O 1
ATOM 1037 N N . ILE A 1 129 ? 4.229 -11.472 -4.981 1.00 84.94 129 ILE A N 1
ATOM 1038 C CA . ILE A 1 129 ? 5.191 -12.145 -5.873 1.00 84.94 129 ILE A CA 1
ATOM 1039 C C . ILE A 1 129 ? 6.573 -12.273 -5.201 1.00 84.94 129 ILE A C 1
ATOM 1041 O O . ILE A 1 129 ? 7.012 -11.400 -4.449 1.00 84.94 129 ILE A O 1
ATOM 1045 N N . GLY A 1 130 ? 7.281 -13.372 -5.487 1.00 93.25 130 GLY A N 1
ATOM 1046 C CA . GLY A 1 130 ? 8.649 -13.622 -5.019 1.00 93.25 130 GLY A CA 1
ATOM 1047 C C . GLY A 1 130 ? 8.762 -13.678 -3.494 1.00 93.25 130 GLY A C 1
ATOM 1048 O O . GLY A 1 130 ? 8.056 -14.443 -2.838 1.00 93.25 130 GLY A O 1
ATOM 1049 N N . LYS A 1 131 ? 9.617 -12.824 -2.919 1.00 87.12 131 LYS A N 1
ATOM 1050 C CA . LYS A 1 131 ? 9.894 -12.696 -1.474 1.00 87.12 131 LYS A CA 1
ATOM 1051 C C . LYS A 1 131 ? 8.663 -12.345 -0.629 1.00 87.12 131 LYS A C 1
ATOM 1053 O O . LYS A 1 131 ? 8.730 -12.422 0.594 1.00 87.12 131 LYS A O 1
ATOM 1058 N N . TYR A 1 132 ? 7.564 -11.954 -1.274 1.00 79.19 132 TYR A N 1
ATOM 1059 C CA . TYR A 1 132 ? 6.290 -11.627 -0.639 1.00 79.19 132 TYR A CA 1
ATOM 1060 C C . TYR A 1 132 ? 5.251 -12.755 -0.703 1.00 79.19 132 TYR A C 1
ATOM 1062 O O . TYR A 1 132 ? 4.150 -12.576 -0.182 1.00 79.19 132 TYR A O 1
ATOM 1070 N N . LYS A 1 133 ? 5.572 -13.918 -1.294 1.00 81.88 133 LYS A N 1
ATOM 1071 C CA . LYS A 1 133 ? 4.717 -15.111 -1.198 1.00 81.88 133 LYS A CA 1
ATOM 1072 C C . LYS A 1 133 ? 4.566 -15.484 0.284 1.00 81.88 133 LYS A C 1
ATOM 1074 O O . LYS A 1 133 ? 5.565 -15.701 0.972 1.00 81.88 133 LYS A O 1
ATOM 1079 N N . SER A 1 134 ? 3.332 -15.548 0.794 1.00 55.75 134 SER A N 1
ATOM 1080 C CA . SER A 1 134 ? 3.076 -16.002 2.167 1.00 55.75 134 SER A CA 1
ATOM 1081 C C . SER A 1 134 ? 3.652 -17.407 2.347 1.00 55.75 134 SER A C 1
ATOM 1083 O O . SER A 1 134 ? 3.255 -18.328 1.636 1.00 55.75 134 SER A O 1
ATOM 1085 N N . ARG A 1 135 ? 4.579 -17.587 3.296 1.00 40.91 135 ARG A N 1
ATOM 1086 C CA . ARG A 1 135 ? 4.990 -18.928 3.7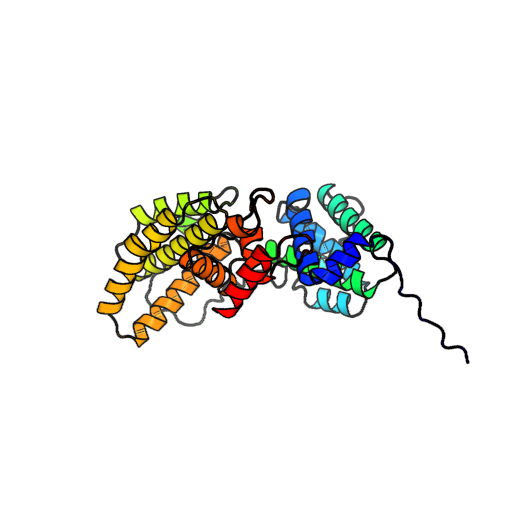27 1.00 40.91 135 ARG A CA 1
ATOM 1087 C C . ARG A 1 135 ? 3.763 -19.615 4.318 1.00 40.91 135 ARG A C 1
ATOM 1089 O O . ARG A 1 135 ? 3.226 -19.141 5.317 1.00 40.91 135 ARG A O 1
ATOM 1096 N N . THR A 1 136 ? 3.325 -20.722 3.730 1.00 33.00 136 THR A N 1
ATOM 1097 C CA . THR A 1 136 ? 2.527 -21.702 4.463 1.00 33.00 136 THR A CA 1
ATOM 1098 C C . THR A 1 136 ? 3.330 -22.085 5.702 1.00 33.00 136 THR A C 1
ATOM 1100 O O . THR A 1 136 ? 4.477 -22.508 5.588 1.00 33.00 136 THR A O 1
ATOM 1103 N N . LEU A 1 137 ? 2.769 -21.837 6.886 1.00 32.59 137 LEU A N 1
ATOM 1104 C CA . LEU A 1 137 ? 3.372 -22.230 8.154 1.00 32.59 137 LEU A CA 1
ATOM 1105 C C . LEU A 1 137 ? 3.578 -23.747 8.138 1.00 32.59 137 LEU A C 1
ATOM 1107 O O . LEU A 1 137 ? 2.610 -24.506 8.042 1.00 32.59 137 LEU A O 1
ATOM 1111 N N . ASP A 1 138 ? 4.839 -24.166 8.203 1.00 31.41 138 ASP A N 1
ATOM 1112 C CA . ASP A 1 138 ? 5.201 -25.560 8.390 1.00 31.41 138 ASP A CA 1
ATOM 1113 C C . ASP A 1 138 ? 4.595 -26.073 9.699 1.00 31.41 138 ASP A C 1
ATOM 1115 O O . ASP A 1 138 ? 4.635 -25.428 10.752 1.00 31.41 138 ASP A O 1
ATOM 1119 N N . LYS A 1 139 ? 3.984 -27.252 9.585 1.00 39.31 139 LYS A N 1
ATOM 1120 C CA . LYS A 1 139 ? 3.502 -28.072 10.689 1.00 39.31 139 LYS A CA 1
ATOM 1121 C C . LYS A 1 139 ? 4.715 -28.427 11.540 1.00 39.31 139 LYS A C 1
ATOM 1123 O O . LYS A 1 139 ? 5.483 -29.256 11.089 1.00 39.31 139 LYS A O 1
ATOM 1128 N N . ASP A 1 140 ? 4.911 -27.754 12.670 1.00 32.28 140 ASP A N 1
ATOM 1129 C CA . ASP A 1 140 ? 5.579 -28.262 13.880 1.00 32.28 140 ASP A CA 1
ATOM 1130 C C . ASP A 1 140 ? 5.826 -27.090 14.843 1.00 32.28 140 ASP A C 1
ATOM 1132 O O . ASP A 1 140 ? 6.845 -26.404 14.776 1.00 32.28 140 ASP A O 1
ATOM 1136 N N . GLY A 1 141 ? 4.882 -26.828 15.756 1.00 31.50 141 GLY A N 1
ATOM 1137 C CA . GLY A 1 141 ? 5.121 -25.824 16.799 1.00 31.50 141 GLY A CA 1
ATOM 1138 C C . GLY A 1 141 ? 3.913 -25.299 17.570 1.00 31.50 141 GLY A C 1
ATOM 1139 O O . GLY A 1 141 ? 3.753 -24.090 17.659 1.00 31.50 141 GLY A O 1
ATOM 1140 N N . LEU A 1 142 ? 3.125 -26.201 18.170 1.00 29.00 142 LEU A N 1
ATOM 1141 C CA . LEU A 1 142 ? 2.226 -25.961 19.318 1.00 29.00 142 LEU A CA 1
ATOM 1142 C C . LEU A 1 142 ? 1.072 -24.951 19.157 1.00 29.00 142 LEU A C 1
ATOM 1144 O O . LEU A 1 142 ? 1.188 -23.782 19.516 1.00 29.00 142 LEU A O 1
ATOM 1148 N N . LEU A 1 143 ? -0.112 -25.476 18.829 1.00 28.53 143 LEU A N 1
ATOM 1149 C CA . LEU A 1 143 ? -1.398 -24.957 19.309 1.00 28.53 143 LEU A CA 1
ATOM 1150 C C . LEU A 1 143 ? -2.357 -26.133 19.540 1.00 28.53 143 LEU A C 1
ATOM 1152 O O . LEU A 1 143 ? -3.070 -26.538 18.628 1.00 28.53 143 LEU A O 1
ATOM 1156 N N . ASP A 1 144 ? -2.394 -26.656 20.766 1.00 29.80 144 ASP A N 1
ATOM 1157 C CA . ASP A 1 144 ? -3.492 -27.525 21.185 1.00 29.80 144 ASP A CA 1
ATOM 1158 C C . ASP A 1 144 ? -4.671 -26.671 21.679 1.00 29.80 144 ASP A C 1
ATOM 1160 O O . ASP A 1 144 ? -4.566 -25.897 22.632 1.00 29.80 144 ASP A O 1
ATOM 1164 N N . ASN A 1 145 ? -5.814 -26.891 21.023 1.00 31.59 145 ASN A N 1
ATOM 1165 C CA . ASN A 1 145 ? -7.184 -26.693 21.513 1.00 31.59 145 ASN A CA 1
ATOM 1166 C C . ASN A 1 145 ? -7.790 -25.281 21.534 1.00 31.59 145 ASN A C 1
ATOM 1168 O O . ASN A 1 145 ? -8.514 -24.911 22.459 1.00 31.59 145 ASN A O 1
ATOM 1172 N N . ILE A 1 146 ? -7.659 -24.551 20.429 1.00 31.61 146 ILE A N 1
ATOM 1173 C CA . ILE A 1 146 ? -8.798 -23.778 19.915 1.00 31.61 146 ILE A CA 1
ATOM 1174 C C . ILE A 1 146 ? -8.960 -24.225 18.471 1.00 31.61 146 ILE A C 1
ATOM 1176 O O . ILE A 1 146 ? -8.157 -23.820 17.636 1.00 31.61 146 ILE A O 1
ATOM 1180 N N . GLU A 1 147 ? -9.945 -25.078 18.179 1.00 28.36 147 GLU A N 1
ATOM 1181 C CA . GLU A 1 147 ? -10.301 -25.343 16.785 1.00 28.36 147 GLU A CA 1
ATOM 1182 C C . GLU A 1 147 ? -10.603 -23.990 16.122 1.00 28.36 147 GLU A C 1
ATOM 1184 O O . GLU A 1 147 ? -11.546 -23.298 16.534 1.00 28.36 147 GLU A O 1
ATOM 1189 N N . PRO A 1 148 ? -9.793 -23.560 15.140 1.00 31.03 148 PRO A N 1
ATOM 1190 C CA . PRO A 1 148 ? -10.134 -22.409 14.342 1.00 31.03 148 PRO A CA 1
ATOM 1191 C C . PRO A 1 148 ? -11.361 -22.837 13.552 1.00 31.03 148 PRO A C 1
ATOM 1193 O O . PRO A 1 148 ? -11.266 -23.707 12.686 1.00 31.03 148 PRO A O 1
ATOM 1196 N N . LEU A 1 149 ? -12.520 -22.246 13.851 1.00 30.66 149 LEU A N 1
ATOM 1197 C CA . LEU A 1 149 ? -13.627 -22.242 12.902 1.00 30.66 149 LEU A CA 1
ATOM 1198 C C . LEU A 1 149 ? -13.029 -21.772 11.578 1.00 30.66 149 LEU A C 1
ATOM 1200 O O . LEU A 1 149 ? -12.561 -20.640 11.470 1.00 30.66 149 LEU A O 1
ATOM 1204 N N . SER A 1 150 ? -12.927 -22.704 10.637 1.00 34.81 150 SER A N 1
ATOM 1205 C CA . SER A 1 150 ? -12.115 -22.582 9.440 1.00 34.81 150 SER A CA 1
ATOM 1206 C C . SER A 1 150 ? -12.517 -21.327 8.672 1.00 34.81 150 SER A C 1
ATOM 1208 O O . SER A 1 150 ? -13.569 -21.296 8.030 1.00 34.81 150 SER A O 1
ATOM 1210 N N . ILE A 1 151 ? -11.653 -20.310 8.733 1.00 32.88 151 ILE A N 1
ATOM 1211 C CA . ILE A 1 151 ? -11.726 -19.050 7.975 1.00 32.88 151 ILE A CA 1
ATOM 1212 C C . ILE A 1 151 ? -11.991 -19.333 6.484 1.00 32.88 151 ILE A C 1
ATOM 1214 O O . ILE A 1 151 ? -12.696 -18.575 5.828 1.00 32.88 151 ILE A O 1
ATOM 1218 N N . LEU A 1 152 ? -11.543 -20.496 5.996 1.00 28.98 152 LEU A N 1
ATOM 1219 C CA . LEU A 1 152 ? -11.790 -21.055 4.664 1.00 28.98 152 LEU A CA 1
ATOM 1220 C C . LEU A 1 152 ? -13.269 -21.125 4.235 1.00 28.98 152 LEU A C 1
ATOM 1222 O O . LEU A 1 152 ? -13.536 -20.991 3.048 1.00 28.98 152 LEU A O 1
ATOM 1226 N N . ASN A 1 153 ? -14.236 -21.240 5.152 1.00 33.34 153 ASN A N 1
ATOM 1227 C CA . ASN A 1 153 ? -15.661 -21.297 4.780 1.00 33.34 153 ASN A CA 1
ATOM 1228 C C . ASN A 1 153 ? -16.307 -19.916 4.553 1.00 33.34 153 ASN A C 1
ATOM 1230 O O . ASN A 1 153 ? -17.482 -19.840 4.201 1.00 33.34 153 ASN A O 1
ATOM 1234 N N . ILE A 1 154 ? -15.572 -18.819 4.761 1.00 33.06 154 ILE A N 1
ATOM 1235 C CA . ILE A 1 154 ? -16.057 -17.445 4.531 1.00 33.06 154 ILE A CA 1
ATOM 1236 C C . ILE A 1 154 ? -15.547 -16.890 3.181 1.00 33.06 154 ILE A C 1
ATOM 1238 O O . ILE A 1 154 ? -16.034 -15.870 2.701 1.00 33.06 154 ILE A O 1
ATOM 1242 N N . VAL A 1 155 ? -14.606 -17.583 2.527 1.00 32.84 155 VAL A N 1
ATOM 1243 C CA . VAL A 1 155 ? -13.800 -17.053 1.409 1.00 32.84 155 VAL A CA 1
ATOM 1244 C C . VAL A 1 155 ? -14.475 -17.175 0.029 1.00 32.84 155 VAL A C 1
ATOM 1246 O O . VAL A 1 155 ? -14.036 -16.539 -0.921 1.00 32.84 155 VAL A O 1
ATOM 1249 N N . GLU A 1 156 ? -15.585 -17.902 -0.116 1.00 31.55 156 GLU A N 1
ATOM 1250 C CA . GLU A 1 156 ? -16.165 -18.198 -1.444 1.00 31.55 156 GLU A CA 1
ATOM 1251 C C . GLU A 1 156 ? -17.021 -17.093 -2.098 1.00 31.55 156 GLU A C 1
ATOM 1253 O O . GLU A 1 156 ? -17.668 -17.336 -3.115 1.00 31.55 156 GLU A O 1
ATOM 1258 N N . ILE A 1 157 ? -17.035 -15.855 -1.596 1.00 35.22 157 ILE A N 1
ATOM 1259 C CA . ILE A 1 157 ? -17.817 -14.782 -2.239 1.00 35.22 157 ILE A CA 1
ATOM 1260 C C . ILE A 1 157 ? -17.023 -13.487 -2.290 1.00 35.22 157 ILE A C 1
ATOM 1262 O O . ILE A 1 157 ? -17.268 -12.595 -1.475 1.00 35.22 157 ILE A O 1
ATOM 1266 N N . VAL A 1 158 ? -16.107 -13.328 -3.257 1.00 35.31 158 VAL A N 1
ATOM 1267 C CA . VAL A 1 158 ? -15.584 -11.981 -3.520 1.00 35.31 158 VAL A CA 1
ATOM 1268 C C . VAL A 1 158 ? -15.229 -11.679 -4.979 1.00 35.31 158 VAL A C 1
ATOM 1270 O O . VAL A 1 158 ? -14.436 -12.356 -5.622 1.00 35.31 158 VAL A O 1
ATOM 1273 N N . GLN A 1 159 ? -15.838 -10.595 -5.460 1.00 31.86 159 GLN A N 1
ATOM 1274 C CA . GLN A 1 159 ? -15.592 -9.825 -6.684 1.00 31.86 159 GLN A CA 1
ATOM 1275 C C . GLN A 1 159 ? -15.469 -8.334 -6.251 1.00 31.86 159 GLN A C 1
ATOM 1277 O O . GLN A 1 159 ? -15.822 -8.019 -5.111 1.00 31.86 159 GLN A O 1
ATOM 1282 N N . PRO A 1 160 ? -14.956 -7.417 -7.098 1.00 38.03 160 PRO A N 1
ATOM 1283 C CA . PRO A 1 160 ? -13.887 -6.471 -6.754 1.00 38.03 160 PRO A CA 1
ATOM 1284 C C . PRO A 1 160 ? -14.148 -5.555 -5.537 1.00 38.03 160 PRO A C 1
ATOM 1286 O O . PRO A 1 160 ? -15.26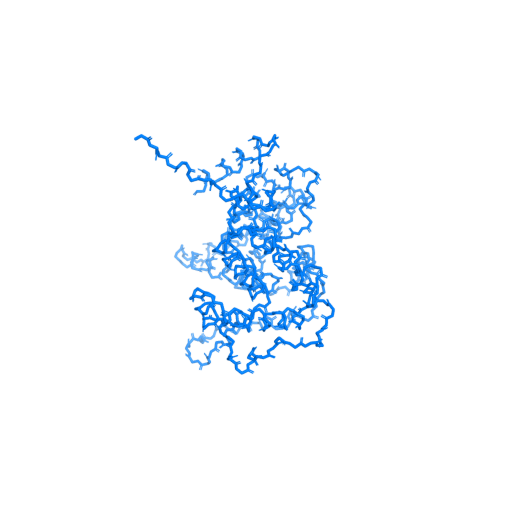2 -5.110 -5.249 1.00 38.03 160 PRO A O 1
ATOM 1289 N N . TRP A 1 161 ? -13.061 -5.263 -4.821 1.00 50.09 161 TRP A N 1
ATOM 1290 C CA . TRP A 1 161 ? -13.047 -4.854 -3.418 1.00 50.09 161 TRP A CA 1
ATOM 1291 C C . TRP A 1 161 ? -13.200 -3.342 -3.196 1.00 50.09 161 TRP A C 1
ATOM 1293 O O . TRP A 1 161 ? -12.307 -2.548 -3.485 1.00 50.09 161 TRP A O 1
ATOM 1303 N N . SER A 1 162 ? -14.325 -2.952 -2.594 1.00 56.16 162 SER A N 1
ATOM 1304 C CA . SER A 1 162 ? -14.524 -1.657 -1.932 1.00 56.16 162 SER A CA 1
ATOM 1305 C C . SER A 1 162 ? -14.787 -1.897 -0.439 1.00 56.16 162 SER A C 1
ATOM 1307 O O . SER A 1 162 ? -15.247 -2.978 -0.066 1.00 56.16 162 SER A O 1
ATOM 1309 N N . PHE A 1 163 ? -14.561 -0.912 0.442 1.00 54.66 163 PHE A N 1
ATOM 1310 C CA . PHE A 1 163 ? -14.984 -1.051 1.846 1.00 54.66 163 PHE A CA 1
ATOM 1311 C C . PHE A 1 163 ? -16.503 -1.300 1.974 1.00 54.66 163 PHE A C 1
ATOM 1313 O O . PHE A 1 163 ? -16.922 -1.883 2.968 1.00 54.66 163 PHE A O 1
ATOM 1320 N N . SER A 1 164 ? -17.318 -0.928 0.975 1.00 51.75 164 SER A N 1
ATOM 1321 C CA . SER A 1 164 ? -18.736 -1.316 0.898 1.00 51.75 164 SER A CA 1
ATOM 1322 C C . SER A 1 164 ? -18.915 -2.823 0.688 1.00 51.75 164 SER A C 1
ATOM 1324 O O . SER A 1 164 ? -19.746 -3.427 1.353 1.00 51.75 164 SER A O 1
ATOM 1326 N N . SER A 1 165 ? -18.083 -3.462 -0.138 1.00 56.97 165 SER A N 1
ATOM 1327 C CA . SER A 1 165 ? -18.087 -4.923 -0.314 1.00 56.97 165 SER A CA 1
ATOM 1328 C C . SER A 1 165 ? -17.669 -5.645 0.979 1.00 56.97 165 SER A C 1
ATOM 1330 O O . SER A 1 165 ? -18.269 -6.647 1.366 1.00 56.97 165 SER A O 1
ATOM 1332 N N . ILE A 1 166 ? -16.670 -5.104 1.690 1.00 58.41 166 ILE A N 1
ATOM 1333 C CA . ILE A 1 166 ? -16.236 -5.610 3.005 1.00 58.41 166 ILE A CA 1
ATOM 1334 C C . ILE A 1 166 ? -17.354 -5.425 4.044 1.00 58.41 166 ILE A C 1
ATOM 1336 O O . ILE A 1 166 ? -17.639 -6.337 4.815 1.00 58.41 166 ILE A O 1
ATOM 1340 N N . PHE A 1 167 ? -18.027 -4.274 4.037 1.00 60.19 167 PHE A N 1
ATOM 1341 C CA . PHE A 1 167 ? -19.170 -3.964 4.896 1.00 60.19 167 PHE A CA 1
ATOM 1342 C C . PHE A 1 167 ? -20.343 -4.933 4.682 1.00 60.19 167 PHE A C 1
ATOM 1344 O O . PHE A 1 167 ? -20.853 -5.495 5.653 1.00 60.19 167 PHE A O 1
ATOM 1351 N N . ASP A 1 168 ? -20.731 -5.188 3.431 1.00 60.00 168 ASP A N 1
ATOM 1352 C CA . ASP A 1 168 ? -21.838 -6.093 3.100 1.00 60.00 168 ASP A CA 1
ATOM 1353 C C . ASP A 1 168 ? -21.543 -7.536 3.531 1.00 60.00 168 ASP A C 1
ATOM 1355 O O . ASP A 1 168 ? -22.441 -8.263 3.967 1.00 60.00 168 ASP A O 1
ATOM 1359 N N . ASN A 1 169 ? -20.276 -7.949 3.462 1.00 57.84 169 ASN A N 1
ATOM 1360 C CA . ASN A 1 169 ? -19.832 -9.263 3.917 1.00 57.84 169 ASN A CA 1
ATOM 1361 C C . ASN A 1 169 ? -19.749 -9.351 5.449 1.00 57.84 169 ASN A C 1
ATOM 1363 O O . ASN A 1 169 ? -20.205 -10.337 6.029 1.00 57.84 169 ASN A O 1
ATOM 1367 N N . LEU A 1 170 ? -19.251 -8.314 6.127 1.00 62.00 170 LEU A N 1
ATOM 1368 C CA . LEU A 1 170 ? -19.176 -8.277 7.589 1.00 62.00 170 LEU A CA 1
ATOM 1369 C C . LEU A 1 170 ? -20.565 -8.280 8.237 1.00 62.00 170 LEU A C 1
ATOM 1371 O O . LEU A 1 170 ? -20.771 -9.019 9.199 1.00 62.00 170 LEU A O 1
ATOM 1375 N N . ASN A 1 171 ? -21.543 -7.550 7.695 1.00 61.47 171 ASN A N 1
ATOM 1376 C CA . ASN A 1 171 ? -22.910 -7.559 8.230 1.00 61.47 171 ASN A CA 1
ATOM 1377 C C . ASN A 1 171 ? -23.542 -8.962 8.166 1.00 61.47 171 ASN A C 1
ATOM 1379 O O . ASN A 1 171 ? -24.091 -9.435 9.160 1.00 61.47 171 ASN A O 1
ATOM 1383 N N . LYS A 1 172 ? -23.363 -9.683 7.049 1.00 59.97 172 LYS A N 1
ATOM 1384 C CA . LYS A 1 172 ? -23.849 -11.069 6.885 1.00 59.97 172 LYS A CA 1
ATOM 1385 C C . LYS A 1 172 ? -23.190 -12.056 7.849 1.00 59.97 172 LYS A C 1
ATOM 1387 O O . LYS A 1 172 ? -23.826 -13.020 8.274 1.00 59.97 172 LYS A O 1
ATOM 1392 N N . ILE A 1 173 ? -21.912 -11.844 8.165 1.00 53.81 173 ILE A N 1
ATOM 1393 C CA . ILE A 1 173 ? -21.174 -12.670 9.123 1.00 53.81 173 ILE A CA 1
ATOM 1394 C C . ILE A 1 173 ? -21.671 -12.375 10.540 1.00 53.81 173 ILE A C 1
ATOM 1396 O O . ILE A 1 173 ? -21.992 -13.308 11.269 1.00 53.81 173 ILE A O 1
ATOM 1400 N N . THR A 1 174 ? -21.808 -11.100 10.911 1.00 56.41 174 THR A N 1
ATOM 1401 C CA . THR A 1 174 ? -22.141 -10.676 12.282 1.00 56.41 174 THR A CA 1
ATOM 1402 C C . THR A 1 174 ? -23.494 -11.215 12.760 1.00 56.41 174 THR A C 1
ATOM 1404 O O . THR A 1 174 ? -23.621 -11.594 13.923 1.00 56.41 174 THR A O 1
ATOM 1407 N N . GLU A 1 175 ? -24.474 -11.355 11.862 1.00 56.44 175 GLU A N 1
ATOM 1408 C CA . GLU A 1 175 ? -25.779 -11.973 12.155 1.00 56.44 175 GLU A CA 1
ATOM 1409 C C . GLU A 1 175 ? -25.705 -13.483 12.447 1.00 56.44 175 GLU A C 1
ATOM 1411 O O . GLU A 1 175 ? -26.580 -14.032 13.117 1.00 56.44 175 GLU A O 1
ATOM 1416 N N . LYS A 1 176 ? -24.664 -14.167 11.957 1.00 51.28 176 LYS A N 1
ATOM 1417 C CA . LYS A 1 176 ? -24.495 -15.627 12.043 1.00 51.28 176 LYS A CA 1
ATOM 1418 C C . LYS A 1 176 ? -23.424 -16.064 13.043 1.00 51.28 176 LYS A C 1
ATOM 1420 O O . LYS A 1 176 ? -23.185 -17.265 13.188 1.00 51.28 176 LYS A O 1
ATOM 1425 N N . LEU A 1 177 ? -22.753 -15.126 13.713 1.00 53.22 177 LEU A N 1
ATOM 1426 C CA . LEU A 1 177 ? -21.607 -15.462 14.551 1.00 53.22 177 LEU A CA 1
ATOM 1427 C C . LEU A 1 177 ? -22.003 -16.222 15.824 1.00 53.22 177 LEU A C 1
ATOM 1429 O O . LEU A 1 177 ? -22.968 -15.860 16.504 1.00 53.22 177 LEU A O 1
ATOM 1433 N N . PRO A 1 178 ? -21.213 -17.237 16.218 1.00 50.03 178 PRO A N 1
ATOM 1434 C CA . PRO A 1 178 ? -21.356 -17.859 17.523 1.00 50.03 178 PRO A CA 1
ATOM 1435 C C . PRO A 1 178 ? -21.103 -16.825 18.629 1.00 50.03 178 PRO A C 1
ATOM 1437 O O . PRO A 1 178 ? -20.252 -15.948 18.498 1.00 50.03 178 PRO A O 1
ATOM 1440 N N . LYS A 1 179 ? -21.780 -16.970 19.778 1.00 58.75 179 LYS A N 1
ATOM 1441 C CA . LYS A 1 179 ? -21.627 -16.105 20.974 1.00 58.75 179 LYS A CA 1
ATOM 1442 C C . LYS A 1 179 ? -20.239 -16.193 21.647 1.00 58.75 179 LYS A C 1
ATOM 1444 O O . LYS A 1 179 ? -20.088 -15.815 22.807 1.00 58.75 179 LYS A O 1
ATOM 1449 N N . ASN A 1 180 ? -19.235 -16.732 20.956 1.00 70.50 180 ASN A N 1
ATOM 1450 C CA . ASN A 1 180 ? -17.873 -16.874 21.442 1.00 70.50 180 ASN A CA 1
ATOM 1451 C C . ASN A 1 180 ? -17.079 -15.591 21.162 1.00 70.50 180 ASN A C 1
ATOM 1453 O O . ASN A 1 180 ? -16.823 -15.229 20.011 1.00 70.50 180 ASN A O 1
ATOM 1457 N N . TYR A 1 181 ? -16.645 -14.935 22.235 1.00 68.50 181 TYR A N 1
ATOM 1458 C CA . TYR A 1 181 ? -15.889 -13.689 22.173 1.00 68.50 181 TYR A CA 1
ATOM 1459 C C . TYR A 1 181 ? -14.562 -13.801 21.408 1.00 68.50 181 TYR A C 1
ATOM 1461 O O . TYR A 1 181 ? -14.155 -12.816 20.796 1.00 68.50 181 TYR A O 1
ATOM 1469 N N . ASN A 1 182 ? -13.937 -14.986 21.363 1.00 68.06 182 ASN A N 1
ATOM 1470 C CA . ASN A 1 182 ? -12.687 -15.215 20.626 1.00 68.06 182 ASN A CA 1
ATOM 1471 C C . ASN A 1 182 ? -12.847 -15.029 19.109 1.00 68.06 182 ASN A C 1
ATOM 1473 O O . ASN A 1 182 ? -11.900 -14.619 18.448 1.00 68.06 182 ASN A O 1
ATOM 1477 N N . ALA A 1 183 ? -14.033 -15.312 18.563 1.00 71.12 183 ALA A N 1
ATOM 1478 C CA . ALA A 1 183 ? -14.341 -15.101 17.148 1.00 71.12 183 ALA A CA 1
ATOM 1479 C C . ALA A 1 183 ? -14.982 -13.726 16.906 1.00 71.12 183 ALA A C 1
ATOM 1481 O O . ALA A 1 183 ? -14.714 -13.070 15.902 1.00 71.12 183 ALA A O 1
ATOM 1482 N N . LEU A 1 184 ? -15.806 -13.266 17.850 1.00 77.00 184 LEU A N 1
ATOM 1483 C CA . LEU A 1 184 ? -16.538 -12.010 17.722 1.00 77.00 184 LEU A CA 1
ATOM 1484 C C . LEU A 1 184 ? -15.621 -10.778 17.776 1.00 77.00 184 LEU A C 1
ATOM 1486 O O . LEU A 1 184 ? -15.808 -9.842 17.001 1.00 77.00 184 LEU A O 1
ATOM 1490 N N . MET A 1 185 ? -14.630 -10.752 18.674 1.00 85.12 185 MET A N 1
ATOM 1491 C CA . MET A 1 185 ? -13.801 -9.558 18.869 1.00 85.12 185 MET A CA 1
ATOM 1492 C C . MET A 1 185 ? -12.928 -9.206 17.649 1.00 85.12 185 MET A C 1
ATOM 1494 O O . MET A 1 185 ? -12.939 -8.034 17.262 1.00 85.12 185 MET A O 1
ATOM 1498 N N . PRO A 1 186 ? -12.221 -10.151 16.993 1.00 84.31 186 PRO A N 1
ATOM 1499 C CA . PRO A 1 186 ? -11.513 -9.862 15.742 1.00 84.31 186 PRO A CA 1
ATOM 1500 C C . PRO A 1 186 ? -12.424 -9.264 14.665 1.00 84.31 186 PRO A C 1
ATOM 1502 O O . PRO A 1 186 ? -12.071 -8.286 14.010 1.00 84.31 186 PRO A O 1
ATOM 1505 N N . ILE A 1 187 ? -13.646 -9.783 14.532 1.00 80.50 187 ILE A N 1
ATOM 1506 C CA . ILE A 1 187 ? -14.607 -9.297 13.536 1.00 80.50 187 ILE A CA 1
ATOM 1507 C C . ILE A 1 187 ? -15.078 -7.881 13.871 1.00 80.50 187 ILE A C 1
ATOM 1509 O O . ILE A 1 187 ? -15.169 -7.033 12.984 1.00 80.50 187 ILE A O 1
ATOM 1513 N N . LEU A 1 188 ? -15.305 -7.575 15.149 1.00 83.62 188 LEU A N 1
ATOM 1514 C CA . LEU A 1 188 ? 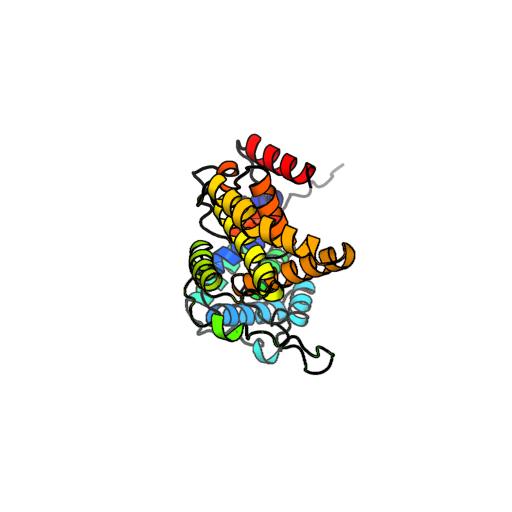-15.624 -6.216 15.590 1.00 83.62 188 LEU A CA 1
ATOM 1515 C C . LEU A 1 188 ? -14.460 -5.240 15.358 1.00 83.62 188 LEU A C 1
ATOM 1517 O O . LEU A 1 188 ? -14.702 -4.088 14.994 1.00 83.62 188 LEU A O 1
ATOM 1521 N N . TYR A 1 189 ? -13.205 -5.675 15.516 1.00 90.56 189 TYR A N 1
ATOM 1522 C CA . TYR A 1 189 ? -12.037 -4.882 15.114 1.00 90.56 189 TYR A CA 1
ATOM 1523 C C . TYR A 1 189 ? -12.024 -4.626 13.603 1.00 90.56 189 TYR A C 1
ATOM 1525 O O . TYR A 1 189 ? -11.943 -3.468 13.196 1.00 90.56 189 TYR A O 1
ATOM 1533 N N . ALA A 1 190 ? -12.184 -5.665 12.779 1.00 86.12 190 ALA A N 1
ATOM 1534 C CA . ALA A 1 190 ? -12.217 -5.533 11.321 1.00 86.12 190 ALA A CA 1
ATOM 1535 C C . ALA A 1 190 ? -13.358 -4.611 10.855 1.00 86.12 190 ALA A C 1
ATOM 1537 O O . ALA A 1 190 ? -13.163 -3.740 10.004 1.00 86.12 190 ALA A O 1
ATOM 1538 N N . THR A 1 191 ? -14.528 -4.729 11.485 1.00 84.06 191 THR A N 1
ATOM 1539 C CA . THR A 1 191 ? -15.691 -3.859 11.256 1.00 84.06 191 THR A CA 1
ATOM 1540 C C . THR A 1 191 ? -15.368 -2.416 11.612 1.00 84.06 191 THR A C 1
ATOM 1542 O O . THR A 1 191 ? -15.567 -1.510 10.805 1.00 84.06 191 THR A O 1
ATOM 1545 N N . ARG A 1 192 ? -14.785 -2.177 12.788 1.00 90.06 192 ARG A N 1
ATOM 1546 C CA . ARG A 1 192 ? -14.379 -0.833 13.207 1.00 90.06 192 ARG A CA 1
ATOM 1547 C C . ARG A 1 192 ? -13.350 -0.213 12.257 1.00 90.06 192 ARG A C 1
ATOM 1549 O O . ARG A 1 192 ? -13.433 0.984 11.989 1.00 90.06 192 ARG A O 1
ATOM 1556 N N . PHE A 1 193 ? -12.399 -0.995 11.750 1.00 90.12 193 PHE A N 1
ATOM 1557 C CA . PHE A 1 193 ? -11.409 -0.537 10.769 1.00 90.12 193 PHE A CA 1
ATOM 1558 C C . PHE A 1 193 ? -12.055 -0.197 9.426 1.00 90.12 193 PHE A C 1
ATOM 1560 O O . PHE A 1 193 ? -11.775 0.859 8.867 1.00 90.12 193 PHE A O 1
ATOM 1567 N N . THR A 1 194 ? -12.984 -1.033 8.969 1.00 84.56 194 THR A N 1
ATOM 1568 C CA . THR A 1 194 ? -13.760 -0.829 7.738 1.00 84.56 194 THR A CA 1
ATOM 1569 C C . THR A 1 194 ? -14.565 0.468 7.794 1.00 84.56 194 THR A C 1
ATOM 1571 O O . THR A 1 194 ? -14.468 1.298 6.895 1.00 84.56 194 THR A O 1
ATOM 1574 N N . TYR A 1 195 ? -15.306 0.703 8.882 1.00 86.62 195 TYR A N 1
ATOM 1575 C CA . TYR A 1 195 ? -16.078 1.938 9.048 1.00 86.62 195 TYR A CA 1
ATOM 1576 C C . TYR A 1 195 ? -15.180 3.167 9.209 1.00 86.62 195 TYR A C 1
ATOM 1578 O O . TYR A 1 195 ? -15.519 4.236 8.709 1.00 86.62 195 TYR A O 1
ATOM 1586 N N . ALA A 1 196 ? -14.025 3.035 9.873 1.00 87.44 196 ALA A N 1
ATOM 1587 C CA . ALA A 1 196 ? -13.044 4.116 9.909 1.00 87.44 196 ALA A CA 1
ATOM 1588 C C . ALA A 1 196 ? -12.570 4.460 8.490 1.00 87.44 196 ALA A C 1
ATOM 1590 O O . ALA A 1 196 ? -12.522 5.633 8.131 1.00 87.44 196 ALA A O 1
ATOM 1591 N N . GLY A 1 197 ? -12.282 3.451 7.667 1.00 81.31 197 GLY A N 1
ATOM 1592 C CA . GLY A 1 197 ? -11.946 3.619 6.257 1.00 81.31 197 GLY A CA 1
ATOM 1593 C C . GLY A 1 197 ? -13.044 4.329 5.463 1.00 81.31 197 GLY A C 1
ATOM 1594 O O . GLY A 1 197 ? -12.775 5.359 4.851 1.00 81.31 197 GLY A O 1
ATOM 1595 N N . LEU A 1 198 ? -14.291 3.850 5.541 1.00 78.38 198 LEU A N 1
ATOM 1596 C CA . LEU A 1 198 ? -15.452 4.463 4.875 1.00 78.38 198 LEU A CA 1
ATOM 1597 C C . LEU A 1 198 ? -15.662 5.926 5.280 1.00 78.38 198 LEU A C 1
ATOM 1599 O O . LEU A 1 198 ? -15.942 6.770 4.428 1.00 78.38 198 LEU A O 1
ATOM 1603 N N . TYR A 1 199 ? -15.519 6.238 6.570 1.00 82.50 199 TYR A N 1
ATOM 1604 C CA . TYR A 1 199 ? -15.637 7.608 7.063 1.00 82.50 199 TYR A CA 1
ATOM 1605 C C . TYR A 1 199 ? -14.527 8.496 6.495 1.00 82.50 199 TYR A C 1
ATOM 1607 O O . TYR A 1 199 ? -14.789 9.591 6.003 1.00 82.50 199 TYR A O 1
ATOM 1615 N N . ASN A 1 200 ? -13.289 7.999 6.486 1.00 78.00 200 ASN A N 1
ATOM 1616 C CA . ASN A 1 200 ? -12.154 8.709 5.901 1.00 78.00 200 ASN A CA 1
ATOM 1617 C C . ASN A 1 200 ? -12.280 8.897 4.379 1.00 78.00 200 ASN A C 1
ATOM 1619 O O . ASN A 1 200 ? -11.727 9.852 3.848 1.00 78.00 200 ASN A O 1
ATOM 1623 N N . GLN A 1 201 ? -13.031 8.039 3.687 1.00 73.81 201 GLN A N 1
ATOM 1624 C CA . GLN A 1 201 ? -13.390 8.209 2.273 1.00 73.81 201 GLN A CA 1
ATOM 1625 C C . GLN A 1 201 ? -14.578 9.160 2.045 1.00 73.81 201 GLN A C 1
ATOM 1627 O O . GLN A 1 201 ? -14.994 9.345 0.905 1.00 73.81 201 GLN A O 1
ATOM 1632 N N . GLY A 1 202 ? -15.188 9.699 3.105 1.00 72.44 202 GLY A N 1
ATOM 1633 C CA . GLY A 1 202 ? -16.402 10.517 3.008 1.00 72.44 202 GLY A CA 1
ATOM 1634 C C . GLY A 1 202 ? -17.641 9.739 2.548 1.00 72.44 202 GLY A C 1
ATOM 1635 O O . GLY A 1 202 ? -18.626 10.335 2.129 1.00 72.44 202 GLY A O 1
ATOM 1636 N N . ARG A 1 203 ? -17.610 8.399 2.605 1.00 73.88 203 ARG A N 1
ATOM 1637 C CA . ARG A 1 203 ? -18.718 7.530 2.164 1.00 73.88 203 ARG A CA 1
ATOM 1638 C C . ARG A 1 203 ? -19.807 7.379 3.218 1.00 73.88 203 ARG A C 1
ATOM 1640 O O . ARG A 1 203 ? -20.944 7.066 2.881 1.00 73.88 203 ARG A O 1
ATOM 1647 N N . ILE A 1 204 ? -19.453 7.572 4.486 1.00 81.19 204 ILE A N 1
ATOM 1648 C CA . ILE A 1 204 ? -20.382 7.551 5.614 1.00 81.19 204 ILE A CA 1
ATOM 1649 C C . ILE A 1 204 ? -20.135 8.755 6.518 1.00 81.19 204 ILE A C 1
ATOM 1651 O O . ILE A 1 204 ? -19.015 9.255 6.599 1.00 81.19 204 ILE A O 1
ATOM 1655 N N . GLY A 1 205 ? -21.172 9.189 7.234 1.00 84.25 205 GLY A N 1
ATOM 1656 C CA . GLY A 1 205 ? -21.050 10.223 8.260 1.00 84.25 205 GLY A CA 1
ATOM 1657 C C . GLY A 1 205 ? -20.396 9.709 9.547 1.00 84.25 205 GLY A C 1
ATOM 1658 O O . GLY A 1 205 ? -20.406 8.509 9.842 1.00 84.25 205 GLY A O 1
ATOM 1659 N N . TRP A 1 206 ? -19.869 10.637 10.352 1.00 89.69 206 TRP A N 1
ATOM 1660 C CA . TRP A 1 206 ? -19.224 10.313 11.630 1.00 89.69 206 TRP A CA 1
ATOM 1661 C C . TRP A 1 206 ? -20.160 9.589 12.604 1.00 89.69 206 TRP A C 1
ATOM 1663 O O . TRP A 1 206 ? -19.725 8.673 13.299 1.00 89.69 206 TRP A O 1
ATOM 1673 N N . ASP A 1 207 ? -21.444 9.957 12.640 1.00 89.31 207 ASP A N 1
ATOM 1674 C CA . ASP A 1 207 ? -22.422 9.325 13.533 1.00 89.31 207 ASP A CA 1
ATOM 1675 C C . ASP A 1 207 ? -22.549 7.823 13.259 1.00 89.31 207 ASP A C 1
ATOM 1677 O O . ASP A 1 207 ? -22.587 7.026 14.199 1.00 89.31 207 ASP A O 1
ATOM 1681 N N . LEU A 1 208 ? -22.506 7.423 11.983 1.00 84.75 208 LEU A N 1
ATOM 1682 C CA . LEU A 1 208 ? -22.555 6.018 11.596 1.00 84.75 208 LEU A CA 1
ATOM 1683 C C . LEU A 1 208 ? -21.280 5.276 12.024 1.00 84.75 208 LEU A C 1
ATOM 1685 O O . LEU A 1 208 ? -21.378 4.215 12.638 1.00 84.75 208 LEU A O 1
ATOM 1689 N N . TYR A 1 209 ? -20.090 5.850 11.809 1.00 89.06 209 TYR A N 1
ATOM 1690 C CA . TYR A 1 209 ? -18.842 5.296 12.358 1.00 89.06 209 TYR A CA 1
ATOM 1691 C C . TYR A 1 209 ? -18.906 5.141 13.888 1.00 89.06 209 TYR A C 1
ATOM 1693 O O . TYR A 1 209 ? -18.549 4.100 14.448 1.00 89.06 209 TYR A O 1
ATOM 1701 N N . ASN A 1 210 ? -19.369 6.184 14.576 1.00 90.88 210 ASN A N 1
ATOM 1702 C CA . ASN A 1 210 ? -19.399 6.228 16.026 1.00 90.88 210 ASN A CA 1
ATOM 1703 C C . ASN A 1 210 ? -20.438 5.254 16.618 1.00 90.88 210 ASN A C 1
ATOM 1705 O O . ASN A 1 210 ? -20.202 4.746 17.714 1.00 90.88 210 ASN A O 1
ATOM 1709 N N . SER A 1 211 ? -21.535 4.957 15.913 1.00 85.94 211 SER A N 1
ATOM 1710 C CA . SER A 1 211 ? -22.506 3.929 16.327 1.00 85.94 211 SER A CA 1
ATOM 1711 C C . SER A 1 211 ? -21.860 2.543 16.418 1.00 85.94 211 SER A C 1
ATOM 1713 O O . SER A 1 211 ? -21.949 1.890 17.450 1.00 85.94 211 SER A O 1
ATOM 1715 N N . VAL A 1 212 ? -21.043 2.141 15.436 1.00 84.56 212 VAL A N 1
ATOM 1716 C CA . VAL A 1 212 ? -20.308 0.861 15.489 1.00 84.56 212 VAL A CA 1
ATOM 1717 C C . VAL A 1 212 ? -19.385 0.787 16.696 1.00 84.56 212 VAL A C 1
ATOM 1719 O O . VAL A 1 212 ? -19.309 -0.236 17.381 1.00 84.56 212 VAL A O 1
ATOM 1722 N N . TYR A 1 213 ? -18.680 1.882 16.980 1.00 85.94 213 TYR A N 1
ATOM 1723 C CA . TYR A 1 213 ? -17.809 1.944 18.144 1.00 85.94 213 TYR A CA 1
ATOM 1724 C C . TYR A 1 213 ? -18.601 1.847 19.458 1.00 85.94 213 TYR A C 1
ATOM 1726 O O . TYR A 1 213 ? -18.242 1.044 20.320 1.00 85.94 213 TYR A O 1
ATOM 1734 N N . LYS A 1 214 ? -19.662 2.644 19.622 1.00 86.88 214 LYS A N 1
ATOM 1735 C CA . LYS A 1 214 ? -20.414 2.746 20.884 1.00 86.88 214 LYS A CA 1
ATOM 1736 C C . LYS A 1 214 ? -21.369 1.586 21.133 1.00 86.88 214 LYS A C 1
ATOM 1738 O O . LYS A 1 214 ? -21.458 1.141 22.272 1.00 86.88 214 LYS A O 1
ATOM 1743 N N . ASP A 1 215 ? -22.033 1.096 20.096 1.00 81.12 215 ASP A N 1
ATOM 1744 C CA . ASP A 1 215 ? -23.187 0.203 20.227 1.00 81.12 215 ASP A CA 1
ATOM 1745 C C . ASP A 1 215 ? -22.804 -1.269 20.020 1.00 81.12 215 ASP A C 1
ATOM 1747 O O . ASP A 1 215 ? -23.487 -2.166 20.513 1.00 81.12 215 ASP A O 1
ATOM 1751 N N . HIS A 1 216 ? -21.675 -1.537 19.352 1.00 82.06 216 HIS A N 1
ATOM 1752 C CA . HIS A 1 216 ? -21.225 -2.902 19.056 1.00 82.06 216 HIS A CA 1
ATOM 1753 C C . HIS A 1 216 ? -19.845 -3.215 19.642 1.00 82.06 216 HIS A C 1
ATOM 1755 O O . HIS A 1 216 ? -19.689 -4.191 20.376 1.00 82.06 216 HIS A O 1
ATOM 1761 N N . PHE A 1 217 ? -18.839 -2.381 19.368 1.00 88.00 217 PHE A N 1
ATOM 1762 C CA . PHE A 1 217 ? -17.459 -2.658 19.773 1.00 88.00 217 PHE A CA 1
ATOM 1763 C C . PHE A 1 217 ? -17.244 -2.505 21.287 1.00 88.00 217 PHE A C 1
ATOM 1765 O O . PHE A 1 217 ? -16.778 -3.429 21.957 1.00 88.00 217 PHE A O 1
ATOM 1772 N N . MET A 1 218 ? -17.582 -1.337 21.843 1.00 89.00 218 MET A N 1
ATOM 1773 C CA . MET A 1 218 ? -17.319 -1.018 23.249 1.00 89.00 218 MET A CA 1
ATOM 1774 C C . MET A 1 218 ? -18.077 -1.906 24.245 1.00 89.00 218 MET A C 1
ATOM 1776 O O . MET A 1 218 ? -17.442 -2.351 25.203 1.00 89.00 218 MET A O 1
ATOM 1780 N N . PRO A 1 219 ? -19.372 -2.230 24.058 1.00 86.06 219 PRO A N 1
ATOM 1781 C CA . PRO A 1 219 ? -20.100 -3.071 25.005 1.00 86.06 219 PRO A CA 1
ATOM 1782 C C . PRO A 1 219 ? -19.494 -4.472 25.116 1.00 86.06 219 PRO A C 1
ATOM 1784 O O . PRO A 1 219 ? -19.352 -5.001 26.219 1.00 86.06 219 PRO A O 1
ATOM 1787 N N . VAL A 1 220 ? -19.065 -5.051 23.989 1.00 83.25 220 VAL A N 1
ATOM 1788 C CA . VAL A 1 220 ? -18.391 -6.356 23.963 1.00 83.25 220 VAL A CA 1
ATOM 1789 C C . VAL A 1 220 ? -17.025 -6.272 24.644 1.00 83.25 220 VAL A C 1
ATOM 1791 O O . VAL A 1 220 ? -16.720 -7.102 25.498 1.00 83.25 220 VAL A O 1
ATOM 1794 N N . MET A 1 221 ? -16.237 -5.234 24.352 1.00 85.31 221 MET A N 1
ATOM 1795 C CA . MET A 1 221 ? -14.924 -5.035 24.972 1.00 85.31 221 MET A CA 1
ATOM 1796 C C . MET A 1 221 ? -14.998 -4.847 26.495 1.00 85.31 221 MET A C 1
ATOM 1798 O O . MET A 1 221 ? -14.179 -5.411 27.222 1.00 85.31 221 MET A O 1
ATOM 1802 N N . ILE A 1 222 ? -15.993 -4.099 26.982 1.00 86.12 222 ILE A N 1
ATOM 1803 C CA . ILE A 1 222 ? -16.259 -3.917 28.417 1.00 86.12 222 ILE A CA 1
ATOM 1804 C C . ILE A 1 222 ? -16.663 -5.251 29.053 1.00 86.12 222 ILE A C 1
ATOM 1806 O O . ILE A 1 222 ? -16.134 -5.621 30.098 1.00 86.12 222 ILE A O 1
ATOM 1810 N N . ASN A 1 223 ? -17.566 -6.004 28.418 1.00 81.81 223 ASN A N 1
ATOM 1811 C CA . ASN A 1 223 ? -18.026 -7.292 28.939 1.00 81.81 223 ASN A CA 1
ATOM 1812 C C . ASN A 1 223 ? -16.878 -8.305 29.056 1.00 81.81 223 ASN A C 1
ATOM 1814 O O . ASN A 1 223 ? -16.774 -8.995 30.065 1.00 81.81 223 ASN A O 1
ATOM 1818 N N . ILE A 1 224 ? -15.987 -8.355 28.063 1.00 79.50 224 ILE A N 1
ATOM 1819 C CA . ILE A 1 224 ? -14.780 -9.187 28.109 1.00 79.50 224 ILE A CA 1
ATOM 1820 C C . ILE A 1 224 ? -13.849 -8.712 29.229 1.00 79.50 224 ILE A C 1
ATOM 1822 O O . ILE A 1 224 ? -13.430 -9.525 30.047 1.00 79.50 224 ILE A O 1
ATOM 1826 N N . GLY A 1 225 ? -13.585 -7.404 29.322 1.00 78.62 225 GLY A N 1
ATOM 1827 C CA . GLY A 1 225 ? -12.723 -6.822 30.357 1.00 78.62 225 GLY A CA 1
ATOM 1828 C C . GLY A 1 225 ? -13.193 -7.073 31.791 1.00 78.62 225 GLY A C 1
ATOM 1829 O O . GLY A 1 225 ? -12.369 -7.178 32.689 1.00 78.62 225 GLY A O 1
ATOM 1830 N N . ASN A 1 226 ? -14.499 -7.242 32.007 1.00 85.75 226 ASN A N 1
ATOM 1831 C CA . ASN A 1 226 ? -15.056 -7.590 33.316 1.00 85.75 226 ASN A CA 1
ATOM 1832 C C . ASN A 1 226 ? -14.888 -9.078 33.688 1.00 85.75 226 ASN A C 1
ATOM 1834 O O . ASN A 1 226 ? -15.207 -9.455 34.814 1.00 85.75 226 ASN A O 1
ATOM 1838 N N . ARG A 1 227 ? -14.445 -9.937 32.758 1.00 83.19 227 ARG A N 1
ATOM 1839 C CA . ARG A 1 227 ? -14.334 -11.399 32.944 1.00 83.19 227 ARG A CA 1
ATOM 1840 C C . ARG A 1 227 ? -12.903 -11.909 33.055 1.00 83.19 227 ARG A C 1
ATOM 1842 O O . ARG A 1 227 ? -12.714 -13.046 33.473 1.00 83.19 227 ARG A O 1
ATOM 1849 N N . ILE A 1 228 ? -11.927 -11.110 32.641 1.00 82.62 228 ILE A N 1
ATOM 1850 C CA . ILE A 1 228 ? -10.514 -11.492 32.584 1.00 82.62 228 ILE A CA 1
ATOM 1851 C C . ILE A 1 228 ? -9.665 -10.431 33.274 1.00 82.62 228 ILE A C 1
ATOM 1853 O O . ILE A 1 228 ? -10.079 -9.280 33.419 1.00 82.62 228 ILE A O 1
ATOM 1857 N N . SER A 1 229 ? -8.471 -10.808 33.718 1.00 81.19 229 SER A N 1
ATOM 1858 C CA . SER A 1 229 ? -7.534 -9.856 34.310 1.00 81.19 229 SER A CA 1
ATOM 1859 C C . SER A 1 229 ? -7.091 -8.802 33.292 1.00 81.19 229 SER A C 1
ATOM 1861 O O . SER A 1 229 ? -7.159 -8.998 32.079 1.00 81.19 229 SER A O 1
ATOM 1863 N N . ARG A 1 230 ? -6.553 -7.679 33.777 1.00 80.81 230 ARG A N 1
ATOM 1864 C CA . ARG A 1 230 ? -6.031 -6.611 32.911 1.00 80.81 230 ARG A CA 1
ATOM 1865 C C . ARG A 1 230 ? -4.942 -7.105 31.950 1.00 80.81 230 ARG A C 1
ATOM 1867 O O . ARG A 1 230 ? -4.912 -6.676 30.802 1.00 80.81 230 ARG A O 1
ATOM 1874 N N . THR A 1 231 ? -4.064 -7.998 32.403 1.00 78.12 231 THR A N 1
ATOM 1875 C CA . THR A 1 231 ? -2.988 -8.563 31.574 1.00 78.12 231 THR A CA 1
ATOM 1876 C C . THR A 1 231 ? -3.552 -9.451 30.466 1.00 78.12 231 THR A C 1
ATOM 1878 O O . THR A 1 231 ? -3.182 -9.293 29.305 1.00 78.12 231 THR A O 1
ATOM 1881 N N . GLU A 1 232 ? -4.505 -10.325 30.798 1.00 74.44 232 GLU A N 1
ATOM 1882 C CA . GLU A 1 232 ? -5.211 -11.152 29.811 1.00 74.44 232 GLU A CA 1
ATOM 1883 C C . GLU A 1 232 ? -6.010 -10.293 28.832 1.00 74.44 232 GLU A C 1
ATOM 1885 O O . GLU A 1 232 ? -6.060 -10.590 27.642 1.00 74.44 232 GLU A O 1
ATOM 1890 N N . GLN A 1 233 ? -6.592 -9.193 29.311 1.00 79.12 233 GLN A N 1
ATOM 1891 C CA . GLN A 1 233 ? -7.339 -8.257 28.485 1.00 79.12 233 GLN A CA 1
ATOM 1892 C C . GLN A 1 233 ? -6.458 -7.577 27.434 1.00 79.12 233 GLN A C 1
ATOM 1894 O O . GLN A 1 233 ? -6.889 -7.450 26.289 1.00 79.12 233 GLN A O 1
ATOM 1899 N N . VAL A 1 234 ? -5.242 -7.152 27.798 1.00 78.31 234 VAL A N 1
ATOM 1900 C CA . VAL A 1 234 ? -4.279 -6.574 26.844 1.00 78.31 234 VAL A CA 1
ATOM 1901 C C . VAL A 1 234 ? -3.902 -7.610 25.789 1.00 78.31 234 VAL A C 1
ATOM 1903 O O . VAL A 1 234 ? -4.072 -7.346 24.601 1.00 78.31 234 VAL A O 1
ATOM 1906 N N . TYR A 1 235 ? -3.494 -8.808 26.214 1.00 78.81 235 TYR A N 1
ATOM 1907 C CA . TYR A 1 235 ? -3.123 -9.889 25.298 1.00 78.81 235 TYR A CA 1
ATOM 1908 C C . TYR A 1 235 ? -4.269 -10.265 24.346 1.00 78.81 235 TYR A C 1
ATOM 1910 O O . TYR A 1 235 ? -4.079 -10.390 23.137 1.00 78.81 235 TYR A O 1
ATOM 1918 N N . PHE A 1 236 ? -5.488 -10.393 24.874 1.00 79.75 236 PHE A N 1
ATOM 1919 C CA . PHE A 1 236 ? -6.678 -10.706 24.090 1.00 79.75 236 PHE A CA 1
ATOM 1920 C C . PHE A 1 236 ? -6.992 -9.625 23.046 1.00 79.75 236 PHE A C 1
ATOM 1922 O O . PHE A 1 236 ? -7.341 -9.947 21.908 1.00 79.75 236 PHE A O 1
ATOM 1929 N N . GLN A 1 237 ? -6.861 -8.346 23.413 1.00 84.94 237 GLN A N 1
ATOM 1930 C CA . GLN A 1 237 ? -7.065 -7.226 22.493 1.00 84.94 237 GLN A CA 1
ATOM 1931 C C . GLN A 1 237 ? -6.007 -7.187 21.390 1.00 84.94 237 GLN A C 1
ATOM 1933 O O . GLN A 1 237 ? -6.364 -6.991 20.231 1.00 84.94 237 GLN A O 1
ATOM 1938 N N . GLU A 1 238 ? -4.732 -7.392 21.728 1.00 82.12 238 GLU A N 1
ATOM 1939 C CA . GLU A 1 238 ? -3.645 -7.434 20.745 1.00 82.12 238 GLU A CA 1
ATOM 1940 C C . GLU A 1 238 ? -3.839 -8.584 19.761 1.00 82.12 238 GLU A C 1
ATOM 1942 O O . GLU A 1 238 ? -3.896 -8.347 18.557 1.00 82.12 238 GLU A O 1
ATOM 1947 N N . LYS A 1 239 ? -4.092 -9.796 20.263 1.00 81.25 239 LYS A N 1
ATOM 1948 C CA . LYS A 1 239 ? -4.363 -10.964 19.420 1.00 81.25 239 LYS A CA 1
ATOM 1949 C C . LYS A 1 239 ? -5.596 -10.770 18.534 1.00 81.25 239 LYS A C 1
ATOM 1951 O O . LYS A 1 239 ? -5.582 -11.135 17.363 1.00 81.25 239 LYS A O 1
ATOM 1956 N N . SER A 1 240 ? -6.666 -10.180 19.072 1.00 84.56 240 SER A N 1
ATOM 1957 C CA . SER A 1 240 ? -7.881 -9.906 18.291 1.00 84.56 240 SER A CA 1
ATOM 1958 C C . SER A 1 240 ? -7.645 -8.866 17.198 1.00 84.56 240 SER A C 1
ATOM 1960 O O . SER A 1 240 ? -8.193 -8.988 16.106 1.00 84.56 240 SER A O 1
ATOM 1962 N N . ASN A 1 241 ? -6.832 -7.850 17.486 1.00 87.62 241 ASN A N 1
ATOM 1963 C CA . ASN A 1 241 ? -6.414 -6.849 16.514 1.00 87.62 241 ASN A CA 1
ATOM 1964 C C . ASN A 1 241 ? -5.551 -7.471 15.405 1.00 87.62 241 ASN A C 1
ATOM 1966 O O . ASN A 1 241 ? -5.788 -7.200 14.231 1.00 87.62 241 ASN A O 1
ATOM 1970 N N . ASP A 1 242 ? -4.601 -8.338 15.757 1.00 82.94 242 ASP A N 1
ATOM 1971 C CA . ASP A 1 242 ? -3.740 -9.012 14.783 1.00 82.94 242 ASP A CA 1
ATOM 1972 C C . ASP A 1 242 ? -4.553 -9.927 13.854 1.00 82.94 242 ASP A C 1
ATOM 1974 O O . ASP A 1 242 ? -4.414 -9.830 12.637 1.00 82.94 242 ASP A O 1
ATOM 1978 N N . LEU A 1 243 ? -5.499 -10.704 14.394 1.00 81.06 243 LEU A N 1
ATOM 1979 C CA . LEU A 1 243 ? -6.426 -11.518 13.593 1.00 81.06 243 LEU A CA 1
ATOM 1980 C C . LEU A 1 243 ? -7.322 -10.667 12.678 1.00 81.06 243 LEU A C 1
ATOM 1982 O O . LEU A 1 243 ? -7.584 -11.032 11.533 1.00 81.06 243 LEU A O 1
ATOM 1986 N N . ALA A 1 244 ? -7.794 -9.515 13.161 1.00 86.06 244 ALA A N 1
ATOM 1987 C CA . ALA A 1 244 ? -8.564 -8.584 12.342 1.00 86.06 244 ALA A CA 1
ATOM 1988 C C . ALA A 1 244 ? -7.730 -8.015 11.186 1.00 86.06 244 ALA A C 1
ATOM 1990 O O . ALA A 1 244 ? -8.228 -7.858 10.073 1.00 86.06 244 ALA A O 1
ATOM 1991 N N . LEU A 1 245 ? -6.458 -7.709 11.449 1.00 81.69 245 LEU A N 1
ATOM 1992 C CA . LEU A 1 245 ? -5.512 -7.257 10.438 1.00 81.69 245 LEU A CA 1
ATOM 1993 C C . LEU A 1 245 ? -5.199 -8.354 9.425 1.00 81.69 245 LEU A C 1
ATOM 1995 O O . LEU A 1 245 ? -5.125 -8.041 8.247 1.00 81.69 245 LEU A O 1
ATOM 1999 N N . GLU A 1 246 ? -5.030 -9.606 9.846 1.00 79.25 246 GLU A N 1
ATOM 2000 C CA . GLU A 1 246 ? -4.870 -10.742 8.930 1.00 79.25 246 GLU A CA 1
ATOM 2001 C C . GLU A 1 246 ? -6.078 -10.874 8.002 1.00 79.25 246 GLU A C 1
ATOM 2003 O O . GLU A 1 246 ? -5.911 -10.893 6.785 1.00 79.25 246 GLU A O 1
ATOM 2008 N N . PHE A 1 247 ? -7.294 -10.835 8.554 1.00 75.50 247 PHE A N 1
ATOM 2009 C CA . PHE A 1 247 ? -8.525 -10.864 7.762 1.00 75.50 247 PHE A CA 1
ATOM 2010 C C . PHE A 1 247 ? -8.586 -9.724 6.733 1.00 75.50 247 PHE A C 1
ATOM 2012 O O . PHE A 1 247 ? -8.896 -9.940 5.563 1.00 75.50 247 PHE A O 1
ATOM 2019 N N . LEU A 1 248 ? -8.256 -8.500 7.148 1.00 73.06 248 LEU A N 1
ATOM 2020 C CA . LEU A 1 248 ? -8.260 -7.351 6.245 1.00 73.06 248 LEU A CA 1
ATOM 2021 C C . LEU A 1 248 ? -7.096 -7.358 5.246 1.00 73.06 248 LEU A C 1
ATOM 2023 O O . LEU A 1 248 ? -7.255 -6.829 4.151 1.00 73.06 248 LEU A O 1
ATOM 2027 N N . LYS A 1 249 ? -5.953 -7.963 5.580 1.00 71.38 249 LYS A N 1
ATOM 2028 C CA . LYS A 1 249 ? -4.810 -8.129 4.666 1.00 71.38 249 LYS A CA 1
ATOM 2029 C C . LYS A 1 249 ? -5.100 -9.089 3.523 1.00 71.38 249 LYS A C 1
ATOM 2031 O O . LYS A 1 249 ? -4.502 -8.952 2.459 1.00 71.38 249 LYS A O 1
ATOM 2036 N N . GLU A 1 250 ? -6.004 -10.044 3.731 1.00 59.28 250 GLU A N 1
ATOM 2037 C CA . GLU A 1 250 ? -6.531 -10.858 2.632 1.00 59.28 250 GLU A CA 1
ATOM 2038 C C . GLU A 1 250 ? -7.424 -10.040 1.689 1.00 59.28 250 GLU A C 1
ATOM 2040 O O . GLU A 1 250 ? -7.518 -10.365 0.510 1.00 59.28 250 GLU A O 1
ATOM 2045 N N . CYS A 1 251 ? -8.025 -8.948 2.178 1.00 57.78 251 CYS A N 1
ATOM 2046 C CA . CYS A 1 251 ? -8.784 -8.012 1.346 1.00 57.78 251 CYS A CA 1
ATOM 2047 C C . CYS A 1 251 ? -7.863 -7.005 0.629 1.00 57.78 251 CYS A C 1
ATOM 2049 O O . CYS A 1 251 ? -8.088 -6.695 -0.537 1.00 57.78 251 CYS A O 1
ATOM 2051 N N . ASP A 1 252 ? -6.835 -6.487 1.314 1.00 58.97 252 ASP A N 1
ATOM 2052 C CA . ASP A 1 252 ? -5.789 -5.642 0.722 1.00 58.97 252 ASP A CA 1
ATOM 2053 C C . ASP A 1 252 ? -4.467 -5.741 1.526 1.00 58.97 252 ASP A C 1
ATOM 2055 O O . ASP A 1 252 ? -4.431 -5.363 2.708 1.00 58.97 252 ASP A O 1
ATOM 2059 N N . PRO A 1 253 ? -3.354 -6.162 0.893 1.00 61.41 253 PRO A N 1
ATOM 2060 C CA . PRO A 1 253 ? -2.048 -6.315 1.540 1.00 61.41 253 PRO A CA 1
ATOM 2061 C C . PRO A 1 253 ? -1.475 -5.041 2.180 1.00 61.41 253 PRO A C 1
ATOM 2063 O O . PRO A 1 253 ? -0.606 -5.126 3.052 1.00 61.41 253 PRO A O 1
ATOM 2066 N N . LEU A 1 254 ? -1.924 -3.854 1.760 1.00 59.41 254 LEU A N 1
ATOM 2067 C CA . LEU A 1 254 ? -1.446 -2.574 2.279 1.00 59.41 254 LEU A CA 1
ATOM 2068 C C . LEU A 1 254 ? -2.038 -2.225 3.646 1.00 59.41 254 LEU A C 1
ATOM 2070 O O . LEU A 1 254 ? -1.476 -1.359 4.332 1.00 59.41 254 LEU A O 1
ATOM 2074 N N . ILE A 1 255 ? -3.113 -2.896 4.089 1.00 70.19 255 ILE A N 1
ATOM 2075 C CA . ILE A 1 255 ? -3.568 -2.732 5.469 1.00 70.19 255 ILE A CA 1
ATOM 2076 C C . ILE A 1 255 ? -2.526 -3.301 6.426 1.00 70.19 255 ILE A C 1
ATOM 2078 O O . ILE A 1 255 ? -2.146 -4.470 6.431 1.00 70.19 255 ILE A O 1
ATOM 2082 N N . ASN A 1 256 ? -2.078 -2.427 7.311 1.00 77.88 256 ASN A N 1
ATOM 2083 C CA . ASN A 1 256 ? -1.212 -2.773 8.415 1.00 77.88 256 ASN A CA 1
ATOM 2084 C C . ASN A 1 256 ? -1.648 -2.001 9.659 1.00 77.88 256 ASN A C 1
ATOM 2086 O O . ASN A 1 256 ? -2.519 -1.126 9.611 1.00 77.88 256 ASN A O 1
ATOM 2090 N N . LYS A 1 257 ? -1.018 -2.332 10.786 1.00 79.31 257 LYS A N 1
ATOM 2091 C CA . LYS A 1 257 ? -1.337 -1.757 12.092 1.00 79.31 257 LYS A CA 1
ATOM 2092 C C . LYS A 1 257 ? -1.263 -0.229 12.091 1.00 79.31 257 LYS A C 1
ATOM 2094 O O . LYS A 1 257 ? -2.151 0.411 12.648 1.00 79.31 257 LYS A O 1
ATOM 2099 N N . SER A 1 258 ? -0.260 0.358 11.440 1.00 71.44 258 SER A N 1
ATOM 2100 C CA . SER A 1 258 ? -0.085 1.814 11.370 1.00 71.44 258 SER A CA 1
ATOM 2101 C C . SER A 1 258 ? -1.226 2.480 10.602 1.00 71.44 258 SER A C 1
ATOM 2103 O O . SER A 1 258 ? -1.812 3.448 11.080 1.00 71.44 258 SER A O 1
ATOM 2105 N N . VAL A 1 259 ? -1.597 1.907 9.456 1.00 71.44 259 VAL A N 1
ATOM 2106 C CA . VAL A 1 259 ? -2.679 2.402 8.598 1.00 71.44 259 VAL A CA 1
ATOM 2107 C C . VAL A 1 259 ? -4.027 2.373 9.321 1.00 71.44 259 VAL A C 1
ATOM 2109 O O . VAL A 1 259 ? -4.699 3.402 9.409 1.00 71.44 259 VAL A O 1
ATOM 2112 N N . VAL A 1 260 ? -4.416 1.234 9.907 1.00 82.50 260 VAL A N 1
ATOM 2113 C CA . VAL A 1 260 ? -5.697 1.149 10.637 1.00 82.50 260 VAL A CA 1
ATOM 2114 C C . VAL A 1 260 ? -5.705 2.023 11.884 1.00 82.50 260 VAL A C 1
ATOM 2116 O O . VAL A 1 260 ? -6.737 2.603 12.213 1.00 82.50 260 VAL A O 1
ATOM 2119 N N . THR A 1 261 ? -4.557 2.180 12.549 1.00 80.31 261 THR A N 1
ATOM 2120 C CA . THR A 1 261 ? -4.427 3.075 13.703 1.00 80.31 261 THR A CA 1
ATOM 2121 C C . THR A 1 261 ? -4.678 4.519 13.289 1.00 80.31 261 THR A C 1
ATOM 2123 O O . THR A 1 261 ? -5.508 5.182 13.908 1.00 80.31 261 THR A O 1
ATOM 2126 N N . ALA A 1 262 ? -4.047 4.985 12.210 1.00 70.19 262 ALA A N 1
ATOM 2127 C CA . ALA A 1 262 ? -4.251 6.331 11.688 1.00 70.19 262 ALA A CA 1
ATOM 2128 C C . ALA A 1 262 ? -5.717 6.577 11.290 1.00 70.19 262 ALA A C 1
ATOM 2130 O O . ALA A 1 262 ? -6.307 7.555 11.746 1.00 70.19 262 ALA A O 1
ATOM 2131 N N . MET A 1 263 ? -6.337 5.657 10.537 1.00 81.94 263 MET A N 1
ATOM 2132 C CA . MET A 1 263 ? -7.751 5.765 10.138 1.00 81.94 263 MET A CA 1
ATOM 2133 C C . MET A 1 263 ? -8.695 5.831 11.340 1.00 81.94 263 MET A C 1
ATOM 2135 O O . MET A 1 263 ? -9.649 6.607 11.374 1.00 81.94 263 MET A O 1
ATOM 2139 N N . VAL A 1 264 ? -8.460 4.983 12.338 1.00 87.94 264 VAL A N 1
ATOM 2140 C CA . VAL A 1 264 ? -9.295 4.939 13.537 1.00 87.94 264 VAL A CA 1
ATOM 2141 C C . VAL A 1 264 ? -9.110 6.193 14.382 1.00 87.94 264 VAL A C 1
ATOM 2143 O O . VAL A 1 264 ? -10.086 6.678 14.953 1.00 87.94 264 VAL A O 1
ATOM 2146 N N . LEU A 1 265 ? -7.886 6.709 14.497 1.00 78.94 265 LEU A N 1
ATOM 2147 C CA . LEU A 1 265 ? -7.610 7.933 15.243 1.00 78.94 265 LEU A CA 1
ATOM 2148 C C . LEU A 1 265 ? -8.210 9.157 14.552 1.00 78.94 265 LEU A C 1
ATOM 2150 O O . LEU A 1 265 ? -8.834 9.966 15.236 1.00 78.94 265 LEU A O 1
ATOM 2154 N N . SER A 1 266 ? -8.105 9.281 13.228 1.00 75.88 266 SER A N 1
ATOM 2155 C CA . SER A 1 266 ? -8.757 10.372 12.494 1.00 75.88 266 SER A CA 1
ATOM 2156 C C . SER A 1 266 ? -10.277 10.329 12.682 1.00 75.88 266 SER A C 1
ATOM 2158 O O . SER A 1 266 ? -10.883 11.312 13.111 1.00 75.88 266 SER A O 1
ATOM 2160 N N . ALA A 1 267 ? -10.878 9.145 12.525 1.00 84.50 267 ALA A N 1
ATOM 2161 C CA . ALA A 1 267 ? -12.310 8.942 12.716 1.00 84.50 267 ALA A CA 1
ATOM 2162 C C . ALA A 1 267 ? -12.772 9.270 14.145 1.00 84.50 267 ALA A C 1
ATOM 2164 O O . ALA A 1 267 ? -13.784 9.945 14.350 1.00 84.50 267 ALA A O 1
ATOM 2165 N N . LYS A 1 268 ? -11.999 8.867 15.161 1.00 84.06 268 LYS A N 1
ATOM 2166 C CA . LYS A 1 268 ? -12.259 9.232 16.563 1.00 84.06 268 LYS A CA 1
ATOM 2167 C C . LYS A 1 268 ? -12.244 10.740 16.799 1.00 84.06 268 LYS A C 1
ATOM 2169 O O . LYS A 1 268 ? -13.036 11.224 17.602 1.00 84.06 268 LYS A O 1
ATOM 2174 N N . ASN A 1 269 ? -11.382 11.462 16.093 1.00 80.38 269 ASN A N 1
ATOM 2175 C CA . ASN A 1 269 ? -11.251 12.911 16.193 1.00 80.38 269 ASN A CA 1
ATOM 2176 C C . ASN A 1 269 ? -12.222 13.680 15.281 1.00 80.38 269 ASN A C 1
ATOM 2178 O O . ASN A 1 269 ? -12.052 14.885 15.119 1.00 80.38 269 ASN A O 1
ATOM 2182 N N . LYS A 1 270 ? -13.249 13.017 14.718 1.00 85.44 270 LYS A N 1
ATOM 2183 C CA . LYS A 1 270 ? -14.227 13.631 13.797 1.00 85.44 270 LYS A CA 1
ATOM 2184 C C . LYS A 1 270 ? -13.557 14.286 12.591 1.00 85.44 270 LYS A C 1
ATOM 2186 O O . LYS A 1 270 ? -13.964 15.358 12.157 1.00 85.44 270 LYS A O 1
ATOM 2191 N N . PHE A 1 271 ? -12.498 13.651 12.103 1.00 77.12 271 PHE A N 1
ATOM 2192 C CA . PHE A 1 271 ? -11.732 14.145 10.978 1.00 77.12 271 PHE A CA 1
ATOM 2193 C C . PHE A 1 271 ? -11.752 13.123 9.848 1.00 77.12 271 PHE A C 1
ATOM 2195 O O . PHE A 1 271 ? -11.180 12.037 9.986 1.00 77.12 271 PHE A O 1
ATOM 2202 N N . SER A 1 272 ? -12.411 13.462 8.740 1.00 77.38 272 SER A N 1
ATOM 2203 C CA . SER A 1 272 ? -12.365 12.659 7.521 1.00 77.38 272 SER A CA 1
ATOM 2204 C C . SER A 1 272 ? -11.207 13.105 6.629 1.00 77.38 272 SER A C 1
ATOM 2206 O O . SER A 1 272 ? -11.023 14.294 6.370 1.00 77.38 272 SER A O 1
ATOM 2208 N N . LEU A 1 273 ? -10.443 12.148 6.099 1.00 66.00 273 LEU A N 1
ATOM 2209 C CA . LEU A 1 273 ? -9.443 12.423 5.063 1.00 66.00 273 LEU A CA 1
ATOM 2210 C C . LEU A 1 273 ? -10.064 13.069 3.810 1.00 66.00 273 LEU A C 1
ATOM 2212 O O . LEU A 1 273 ? -9.449 13.960 3.237 1.00 66.00 273 LEU A O 1
ATOM 2216 N N . GLN A 1 274 ? -11.285 12.696 3.415 1.00 65.25 274 GLN A N 1
ATOM 2217 C CA . GLN A 1 274 ? -11.992 13.321 2.288 1.00 65.25 274 GLN A CA 1
ATOM 2218 C C . GLN A 1 274 ? -12.306 14.803 2.548 1.00 65.25 274 GLN A C 1
ATOM 2220 O O . GLN A 1 274 ? -12.104 15.629 1.661 1.00 65.25 274 GLN A O 1
ATOM 2225 N N . GLU A 1 275 ? -12.746 15.156 3.760 1.00 66.06 275 GLU A N 1
ATOM 2226 C CA . GLU A 1 275 ? -12.971 16.560 4.155 1.00 66.06 275 GLU A CA 1
ATOM 2227 C C . GLU A 1 275 ? -11.667 17.362 4.134 1.00 66.06 275 GLU A C 1
ATOM 2229 O O . GLU A 1 275 ? -11.657 18.540 3.784 1.00 66.06 275 GLU A O 1
ATOM 2234 N N . ALA A 1 276 ? -10.556 16.717 4.495 1.00 59.41 276 ALA A N 1
ATOM 2235 C CA . ALA A 1 276 ? -9.243 17.332 4.459 1.00 59.41 276 ALA A CA 1
ATOM 2236 C C . ALA A 1 276 ? -8.788 17.606 3.022 1.00 59.41 276 ALA A C 1
ATOM 2238 O O . ALA A 1 276 ? -8.256 18.669 2.750 1.00 59.41 276 ALA A O 1
ATOM 2239 N N . ILE A 1 277 ? -8.977 16.662 2.102 1.00 53.66 277 ILE A N 1
ATOM 2240 C CA . ILE A 1 277 ? -8.418 16.743 0.746 1.00 53.66 277 ILE A CA 1
ATOM 2241 C C . ILE A 1 277 ? -9.310 17.588 -0.197 1.00 53.66 277 ILE A C 1
ATOM 2243 O O . ILE A 1 277 ? -8.808 18.119 -1.186 1.00 53.66 277 ILE A O 1
ATOM 2247 N N . GLY A 1 278 ? -10.591 17.791 0.140 1.00 50.47 278 GLY A N 1
ATOM 2248 C CA . GLY A 1 278 ? -11.558 18.562 -0.656 1.00 50.47 278 GLY A CA 1
ATOM 2249 C C . GLY A 1 278 ? -12.329 17.704 -1.671 1.00 50.47 278 GLY A C 1
ATOM 2250 O O . GLY A 1 278 ? -11.894 16.613 -2.032 1.00 50.47 278 GLY A O 1
ATOM 2251 N N . GLU A 1 279 ? -13.501 18.176 -2.115 1.00 48.28 279 GLU A N 1
ATOM 2252 C CA . GLU A 1 279 ? -14.434 17.412 -2.975 1.00 48.28 279 GLU A CA 1
ATOM 2253 C C . GLU A 1 279 ? -13.890 17.121 -4.388 1.00 48.28 279 GLU A C 1
ATOM 2255 O O . GLU A 1 279 ? -14.305 16.147 -5.017 1.00 48.28 279 GLU A O 1
ATOM 2260 N N . ASP A 1 280 ? -12.921 17.911 -4.863 1.00 38.38 280 ASP A N 1
ATOM 2261 C CA . ASP A 1 280 ? -12.341 17.795 -6.211 1.00 38.38 280 ASP A CA 1
ATOM 2262 C C . ASP A 1 280 ? -11.389 16.596 -6.370 1.00 38.38 280 ASP A C 1
ATOM 2264 O O . ASP A 1 280 ? -11.120 16.139 -7.485 1.00 38.38 280 ASP A O 1
ATOM 2268 N N . LEU A 1 281 ? -10.891 16.047 -5.258 1.00 40.81 281 LEU A N 1
ATOM 2269 C CA . LEU A 1 281 ? -10.147 14.794 -5.233 1.00 40.81 281 LEU A CA 1
ATOM 2270 C C . LEU A 1 281 ? -11.052 13.718 -4.653 1.00 40.81 281 LEU A C 1
ATOM 2272 O O . LEU A 1 281 ? -11.196 13.564 -3.440 1.00 40.81 281 LEU A O 1
ATOM 2276 N N . ILE A 1 282 ? -11.652 12.930 -5.540 1.00 40.66 282 ILE A N 1
ATOM 2277 C CA . ILE A 1 282 ? -12.398 11.761 -5.106 1.00 40.66 282 ILE A CA 1
ATOM 2278 C C . ILE A 1 282 ? -11.387 10.789 -4.487 1.00 40.66 282 ILE A C 1
ATOM 2280 O O . ILE A 1 282 ? -10.559 10.209 -5.200 1.00 40.66 282 ILE A O 1
ATOM 2284 N N . VAL A 1 283 ? -11.481 10.560 -3.173 1.00 46.75 283 VAL A N 1
ATOM 2285 C CA . VAL A 1 283 ? -10.845 9.433 -2.476 1.00 46.75 283 VAL A CA 1
ATOM 2286 C C . VAL A 1 283 ? -11.586 8.162 -2.925 1.00 46.75 283 VAL A C 1
ATOM 2288 O O . VAL A 1 283 ? -12.334 7.518 -2.194 1.00 46.75 283 VAL A O 1
ATOM 2291 N N . THR A 1 284 ? -11.455 7.847 -4.217 1.00 35.12 284 THR A N 1
ATOM 2292 C CA . THR A 1 284 ? -12.146 6.753 -4.914 1.00 35.12 284 THR A CA 1
ATOM 2293 C C . THR A 1 284 ? -11.628 5.405 -4.460 1.00 35.12 284 THR A C 1
ATOM 2295 O O . THR A 1 284 ? -12.364 4.424 -4.527 1.00 35.12 284 THR A O 1
ATOM 2298 N N . SER A 1 285 ? -10.377 5.351 -4.002 1.00 43.25 285 SER A N 1
ATOM 2299 C CA . SER A 1 285 ? -9.719 4.111 -3.633 1.00 43.25 285 SER A CA 1
ATOM 2300 C C . SER A 1 285 ? -9.298 4.113 -2.168 1.00 43.25 285 SER A C 1
ATOM 2302 O O . SER A 1 285 ? -8.758 5.077 -1.626 1.00 43.25 285 SER A O 1
ATOM 2304 N N . TYR A 1 286 ? -9.548 2.975 -1.538 1.00 44.41 286 TYR A N 1
ATOM 2305 C CA . TYR A 1 286 ? -8.996 2.520 -0.267 1.00 44.41 286 TYR A CA 1
ATOM 2306 C C . TYR A 1 286 ? -7.499 2.837 -0.102 1.00 44.41 286 TYR A C 1
ATOM 2308 O O . TYR A 1 286 ? -7.059 3.259 0.972 1.00 44.41 286 TYR A O 1
ATOM 2316 N N . LEU A 1 287 ? -6.735 2.721 -1.195 1.00 41.53 287 LEU A N 1
ATOM 2317 C CA . LEU A 1 287 ? -5.317 3.045 -1.231 1.00 41.53 287 LEU A CA 1
ATOM 2318 C C . LEU A 1 287 ? -5.050 4.510 -0.920 1.00 41.53 287 LEU A C 1
ATOM 2320 O O . LEU A 1 287 ? -4.146 4.770 -0.148 1.00 41.53 287 LEU A O 1
ATOM 2324 N N . SER A 1 288 ? -5.840 5.462 -1.419 1.00 46.44 288 SER A N 1
ATOM 2325 C CA . SER A 1 288 ? -5.641 6.892 -1.148 1.00 46.44 288 SER A CA 1
ATOM 2326 C C . SER A 1 288 ? -5.654 7.191 0.362 1.00 46.44 288 SER A C 1
ATOM 2328 O O . SER A 1 288 ? -4.794 7.906 0.857 1.00 46.44 288 SER A O 1
ATOM 2330 N N . VAL A 1 289 ? -6.544 6.562 1.133 1.00 47.16 289 VAL A N 1
ATOM 2331 C CA . VAL A 1 289 ? -6.597 6.707 2.602 1.00 47.16 289 VAL A CA 1
ATOM 2332 C C . VAL A 1 289 ? -5.366 6.094 3.277 1.00 47.16 289 VAL A C 1
ATOM 2334 O O . VAL A 1 289 ? -4.715 6.747 4.093 1.00 47.16 289 VAL A O 1
ATOM 2337 N N . CYS A 1 290 ? -5.017 4.857 2.912 1.00 44.25 290 CYS A N 1
ATOM 2338 C CA . CYS A 1 290 ? -3.865 4.140 3.468 1.00 44.25 290 CYS A CA 1
ATOM 2339 C C . CYS A 1 290 ? -2.533 4.823 3.123 1.00 44.25 290 CYS A C 1
ATOM 2341 O O . CYS A 1 290 ? -1.582 4.807 3.900 1.00 44.25 290 CYS A O 1
ATOM 2343 N N . TYR A 1 291 ? -2.488 5.454 1.959 1.00 44.22 291 TYR A N 1
ATOM 2344 C CA . TYR A 1 291 ? -1.330 6.094 1.365 1.00 44.22 291 TYR A CA 1
ATOM 2345 C C . TYR A 1 291 ? -1.099 7.507 1.915 1.00 44.22 291 TYR A C 1
ATOM 2347 O O . TYR A 1 291 ? 0.024 7.827 2.297 1.00 44.22 291 TYR A O 1
ATOM 2355 N N . TYR A 1 292 ? -2.153 8.312 2.104 1.00 47.44 292 TYR A N 1
ATOM 2356 C CA . TYR A 1 292 ? -2.053 9.589 2.825 1.00 47.44 292 TYR A CA 1
ATOM 2357 C C . TYR A 1 292 ? -1.694 9.384 4.300 1.00 47.44 292 TYR A C 1
ATOM 2359 O O . TYR A 1 292 ? -0.859 10.112 4.829 1.00 47.44 292 TYR A O 1
ATOM 2367 N N . ALA A 1 293 ? -2.268 8.364 4.949 1.00 45.38 293 ALA A N 1
ATOM 2368 C CA . ALA A 1 293 ? -1.927 8.000 6.322 1.00 45.38 293 ALA A CA 1
ATOM 2369 C C . ALA A 1 293 ? -0.467 7.534 6.480 1.00 45.38 293 ALA A C 1
ATOM 2371 O O . ALA A 1 293 ? 0.118 7.720 7.545 1.00 45.38 293 ALA A O 1
ATOM 2372 N N . ARG A 1 294 ? 0.120 6.931 5.436 1.00 39.97 294 ARG A N 1
ATOM 2373 C CA . ARG A 1 294 ? 1.492 6.403 5.451 1.00 39.97 294 ARG A CA 1
ATOM 2374 C C . ARG A 1 294 ? 2.556 7.435 5.066 1.00 39.97 294 ARG A C 1
ATOM 2376 O O . ARG A 1 294 ? 3.657 7.343 5.597 1.00 39.97 294 ARG A O 1
ATOM 2383 N N . PHE A 1 295 ? 2.256 8.386 4.179 1.00 40.53 295 PHE A N 1
ATOM 2384 C CA . PHE A 1 295 ? 3.287 9.247 3.578 1.00 40.53 295 PHE A CA 1
ATOM 2385 C C . PHE A 1 295 ? 3.096 10.756 3.767 1.00 40.53 295 PHE A C 1
ATOM 2387 O O . PHE A 1 295 ? 4.075 11.481 3.646 1.00 40.53 295 PHE A O 1
ATOM 2394 N N . GLY A 1 296 ? 1.908 11.236 4.152 1.00 42.62 296 GLY A N 1
ATOM 2395 C CA . GLY A 1 296 ? 1.650 12.665 4.350 1.00 42.62 296 GLY A CA 1
ATOM 2396 C C . GLY A 1 296 ? 1.682 13.468 3.046 1.00 42.62 296 GLY A C 1
ATOM 2397 O O . GLY A 1 296 ? 2.585 13.356 2.229 1.00 42.62 296 GLY A O 1
ATOM 2398 N N . TYR A 1 297 ? 0.660 14.288 2.821 1.00 38.12 297 TYR A N 1
ATOM 2399 C CA . TYR A 1 297 ? 0.549 15.048 1.580 1.00 38.12 297 TYR A CA 1
ATOM 2400 C C . TYR A 1 297 ? 1.675 16.080 1.433 1.00 38.12 297 TYR A C 1
ATOM 2402 O O . TYR A 1 297 ? 1.825 16.988 2.256 1.00 38.12 297 TYR A O 1
ATOM 2410 N N . SER A 1 298 ? 2.415 15.967 0.341 1.00 36.59 298 SER A N 1
ATOM 2411 C CA . SER A 1 298 ? 3.353 16.943 -0.195 1.00 36.59 298 SER A CA 1
ATOM 2412 C C . SER A 1 298 ? 2.755 17.464 -1.503 1.00 36.59 298 SER A C 1
ATOM 2414 O O . SER A 1 298 ? 2.537 16.739 -2.463 1.00 36.59 298 SER A O 1
ATOM 2416 N N . GLY A 1 299 ? 2.358 18.726 -1.523 1.00 33.59 299 GLY A N 1
ATOM 2417 C CA . GLY A 1 299 ? 1.687 19.289 -2.685 1.00 33.59 299 GLY A CA 1
ATOM 2418 C C . GLY A 1 299 ? 1.349 20.735 -2.422 1.00 33.59 299 GLY A C 1
ATOM 2419 O O . GLY A 1 299 ? 0.363 21.051 -1.760 1.00 33.59 299 GLY A O 1
ATOM 2420 N N . THR A 1 300 ? 2.231 21.612 -2.882 1.00 42.12 300 THR A N 1
ATOM 2421 C CA . THR A 1 300 ? 2.069 23.059 -2.843 1.00 42.12 30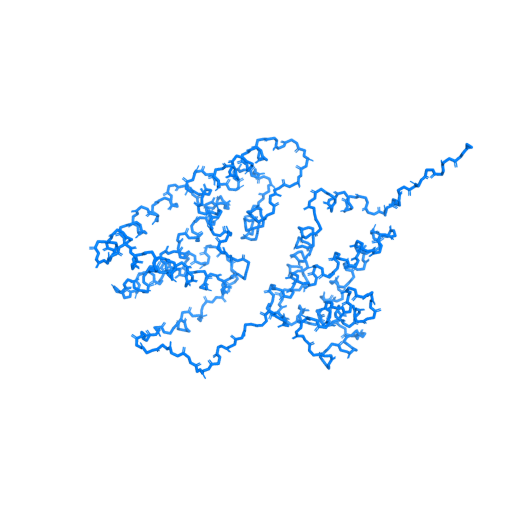0 THR A CA 1
ATOM 2422 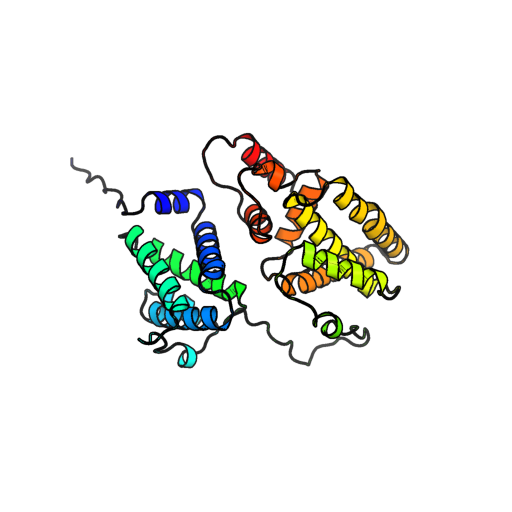C C . THR A 1 300 ? 1.090 23.484 -3.925 1.00 42.12 300 THR A C 1
ATOM 2424 O O . THR A 1 300 ? 1.427 23.432 -5.098 1.00 42.12 300 THR A O 1
ATOM 2427 N N . GLU A 1 301 ? -0.108 23.892 -3.520 1.00 34.88 301 GLU A N 1
ATOM 2428 C CA . GLU A 1 301 ? -0.691 25.204 -3.823 1.00 34.88 301 GLU A CA 1
ATOM 2429 C C . GLU A 1 301 ? -2.048 25.308 -3.101 1.00 34.88 301 GLU A C 1
ATOM 2431 O O . GLU A 1 301 ? -2.947 24.493 -3.267 1.00 34.88 301 GLU A O 1
ATOM 2436 N N . ASN A 1 302 ? -2.132 26.294 -2.203 1.00 36.44 302 ASN A N 1
ATOM 2437 C CA . ASN A 1 302 ? -3.309 26.732 -1.443 1.00 36.44 302 ASN A CA 1
ATOM 2438 C C . ASN A 1 302 ? -4.050 25.732 -0.517 1.00 36.44 302 ASN A C 1
ATOM 2440 O O . ASN A 1 302 ? -5.262 25.820 -0.346 1.00 36.44 302 ASN A O 1
ATOM 2444 N N . THR A 1 303 ? -3.324 24.845 0.173 1.00 36.38 303 THR A N 1
ATOM 2445 C CA . THR A 1 303 ? -3.875 23.897 1.173 1.00 36.38 303 THR A CA 1
ATOM 2446 C C . THR A 1 303 ? -3.246 24.042 2.568 1.00 36.38 303 THR A C 1
ATOM 2448 O O . THR A 1 303 ? -3.006 23.050 3.263 1.00 36.38 303 THR A O 1
ATOM 2451 N N . SER A 1 304 ? -2.976 25.277 3.020 1.00 39.22 304 SER A N 1
ATOM 2452 C CA . SER A 1 304 ? -2.412 25.510 4.365 1.00 39.22 304 SER A CA 1
ATOM 2453 C C . SER A 1 304 ? -3.245 24.840 5.465 1.00 39.22 304 SER A C 1
ATOM 2455 O O . SER A 1 304 ? -2.675 24.238 6.366 1.00 39.22 304 SER A O 1
ATOM 2457 N N . SER A 1 305 ? -4.576 24.797 5.342 1.00 45.38 305 SER A N 1
ATOM 2458 C CA . SER A 1 305 ? -5.427 24.135 6.339 1.00 45.38 305 SER A CA 1
ATOM 2459 C C . SER A 1 305 ? -5.289 22.606 6.353 1.00 45.38 305 SER A C 1
ATOM 2461 O O . SER A 1 305 ? -5.325 22.010 7.424 1.00 45.38 305 SER A O 1
ATOM 2463 N N . VAL A 1 306 ? -5.082 21.958 5.205 1.00 39.88 306 VAL A N 1
ATOM 2464 C CA . VAL A 1 306 ? -5.052 20.489 5.071 1.00 39.88 306 VAL A CA 1
ATOM 2465 C C . VAL A 1 306 ? -3.757 19.922 5.632 1.00 39.88 306 VAL A C 1
ATOM 2467 O O . VAL A 1 306 ? -3.772 19.011 6.463 1.00 39.88 306 VAL A O 1
ATOM 2470 N N . ARG A 1 307 ? -2.630 20.521 5.230 1.00 39.94 307 ARG A N 1
ATOM 2471 C CA . ARG A 1 307 ? -1.305 20.193 5.758 1.00 39.94 307 ARG A CA 1
ATOM 2472 C C . ARG A 1 307 ? -1.216 20.532 7.243 1.00 39.94 307 ARG A C 1
ATOM 2474 O O . ARG A 1 307 ? -0.709 19.712 8.000 1.00 39.94 307 ARG A O 1
ATOM 2481 N N . ASP A 1 308 ? -1.740 21.677 7.685 1.00 46.34 308 ASP A N 1
ATOM 2482 C CA . ASP A 1 308 ? -1.718 22.042 9.106 1.00 46.34 308 ASP A CA 1
ATOM 2483 C C . ASP A 1 308 ? -2.620 21.135 9.948 1.00 46.34 308 ASP A C 1
ATOM 2485 O O . ASP A 1 308 ? -2.258 20.811 11.077 1.00 46.34 308 ASP A O 1
ATOM 2489 N N . ASN A 1 309 ? -3.751 20.666 9.417 1.00 45.53 309 ASN A N 1
ATOM 2490 C CA . ASN A 1 309 ? -4.621 19.708 10.102 1.00 45.53 309 ASN A CA 1
ATOM 2491 C C . ASN A 1 309 ? -4.006 18.302 10.149 1.00 45.53 309 ASN A C 1
ATOM 2493 O O . ASN A 1 309 ? -4.084 17.649 11.186 1.00 45.53 309 ASN A O 1
ATOM 2497 N N . PHE A 1 310 ? -3.310 17.866 9.095 1.00 44.88 310 PHE A N 1
ATOM 2498 C CA . PHE A 1 310 ? -2.575 16.597 9.087 1.00 44.88 310 PHE A CA 1
ATOM 2499 C C . PHE A 1 310 ? -1.315 16.643 9.975 1.00 44.88 310 PHE A C 1
ATOM 2501 O O . PHE A 1 310 ? -1.038 15.707 10.719 1.00 44.88 310 PHE A O 1
ATOM 2508 N N . ILE A 1 311 ? -0.584 17.764 9.998 1.00 43.09 311 ILE A N 1
ATOM 2509 C CA . ILE A 1 311 ? 0.537 17.990 10.926 1.00 43.09 311 ILE A CA 1
ATOM 2510 C C . ILE A 1 311 ? 0.034 18.105 12.372 1.00 43.09 311 ILE A C 1
ATOM 2512 O O . ILE A 1 311 ? 0.684 17.592 13.281 1.00 43.09 311 ILE A O 1
ATOM 2516 N N . LYS A 1 312 ? -1.125 18.731 12.620 1.00 44.22 312 LYS A N 1
ATOM 2517 C CA . LYS A 1 312 ? -1.787 18.695 13.937 1.00 44.22 312 LYS A CA 1
ATOM 2518 C C . LYS A 1 312 ? -2.191 17.269 14.316 1.00 44.22 312 LYS A C 1
ATOM 2520 O O . LYS A 1 312 ? -1.977 16.895 15.461 1.00 44.22 312 LYS A O 1
ATOM 2525 N N . MET A 1 313 ? -2.696 16.469 13.374 1.00 42.84 313 MET A N 1
ATOM 2526 C CA . MET A 1 313 ? -3.024 15.053 13.582 1.00 42.84 313 MET A CA 1
ATOM 2527 C C . MET A 1 313 ? -1.784 14.238 13.985 1.00 42.84 313 MET A C 1
ATOM 2529 O O . MET A 1 313 ? -1.846 13.498 14.959 1.00 42.84 313 MET A O 1
ATOM 2533 N N . LEU A 1 314 ? -0.644 14.426 13.308 1.00 37.28 314 LEU A N 1
ATOM 2534 C CA . LEU A 1 314 ? 0.623 13.766 13.654 1.00 37.28 314 LEU A CA 1
ATOM 2535 C C . LEU A 1 314 ? 1.225 14.241 14.986 1.00 37.28 314 LEU A C 1
ATOM 2537 O O . LEU A 1 314 ? 1.954 13.487 15.610 1.00 37.28 314 LEU A O 1
ATOM 2541 N N . LYS A 1 315 ? 0.927 15.468 15.438 1.00 36.03 315 LYS A N 1
ATOM 2542 C CA . LYS A 1 315 ? 1.378 16.000 16.740 1.00 36.03 315 LYS A CA 1
ATOM 2543 C C . LYS A 1 315 ? 0.551 15.510 17.938 1.00 36.03 315 LYS A C 1
ATOM 2545 O O . LYS A 1 315 ? 0.931 15.783 19.072 1.00 36.03 315 LYS A O 1
ATOM 2550 N N . VAL A 1 316 ? -0.589 14.859 17.692 1.00 34.94 316 VAL A N 1
ATOM 2551 C CA . VAL A 1 316 ? -1.458 14.254 18.721 1.00 34.94 316 VAL A CA 1
ATOM 2552 C C . VAL A 1 316 ? -1.179 12.745 18.886 1.00 34.94 316 VAL A C 1
ATOM 2554 O O . VAL A 1 316 ? -1.618 12.158 19.874 1.00 34.94 316 VAL A O 1
ATOM 2557 N N . ILE A 1 317 ? -0.446 12.133 17.945 1.00 33.56 317 ILE A N 1
ATOM 2558 C CA . ILE A 1 317 ? 0.079 10.753 17.995 1.00 33.56 317 ILE A CA 1
ATOM 2559 C C . ILE A 1 317 ? 1.405 10.743 18.759 1.00 33.56 317 ILE A C 1
ATOM 2561 O O . ILE A 1 317 ? 1.594 9.805 19.565 1.00 33.56 317 ILE A O 1
#

Secondary structure (DSSP, 8-state):
-----------S-HHHHHHHHHH-HHHHHHHHHHHHHHHT--SHHHHHHHHHHHHHHHHTS-HHHHHHHHTSS--HHHHTT---SS--HHHHHHHHHHHHHHHHHTT-HHHHHHHHHHHHHHHHHHTT-GGGSPPPPPS-S---S-----GGGGTT---S--HHHHHHHHHHHHTT--S-HHHHHHHHHHHHHHHHHHHHTTSS-HHHHHHIIIIIIHHHHHHHHTTS-HHHHHHHHHHHHHHHHHHHHHH-TT--HHHHHHHHHHHHTT--HHHHH-TTS---SHHHHHHHHHH-----SS-HHHHHHHHHHHTT-

Radius of gyration: 23.0 Å; chains: 1; bounding box: 66×61×63 Å